Protein AF-A0A5J4SEM8-F1 (afdb_monomer)

Organism: NCBI:txid433724

Nearest PDB structures (foldseek):
  8v31-assembly1_A  TM=9.633E-01  e=3.235E-11  Alistipes
  8v31-assembly2_C  TM=9.544E-01  e=4.385E-11  Alistipes
  8tda-assembly1_B  TM=8.315E-01  e=6.052E-09  Bacteroides thetaiotaomicron
  4hxc-assembly1_A  TM=8.250E-01  e=6.431E-09  Bacteroides uniformis ATCC 8492
  3nmb-assembly1_A  TM=8.227E-01  e=8.797E-08  Bacteroides ovatus ATCC 8483

Structure (mmCIF, N/CA/C/O backbone):
data_AF-A0A5J4SEM8-F1
#
_entry.id   AF-A0A5J4SEM8-F1
#
loop_
_atom_site.group_PDB
_atom_site.id
_atom_site.type_symbol
_atom_site.label_atom_id
_atom_site.label_alt_id
_atom_site.label_comp_id
_atom_site.label_asym_id
_atom_site.label_entity_id
_atom_site.label_seq_id
_atom_site.pdbx_PDB_ins_code
_atom_site.Cartn_x
_atom_site.Cartn_y
_atom_site.Cartn_z
_atom_site.occupancy
_atom_site.B_iso_or_equiv
_atom_site.auth_seq_id
_atom_site.auth_comp_id
_atom_site.auth_asym_id
_atom_site.auth_atom_id
_atom_site.pdbx_PDB_model_num
ATOM 1 N N . MET A 1 1 ? 0.458 -53.006 5.155 1.00 46.34 1 MET A N 1
ATOM 2 C CA . MET A 1 1 ? 1.710 -53.499 5.770 1.00 46.34 1 MET A CA 1
ATOM 3 C C . MET A 1 1 ? 2.536 -54.245 4.733 1.00 46.34 1 MET A C 1
ATOM 5 O O . MET A 1 1 ? 2.208 -55.382 4.437 1.00 46.34 1 MET A O 1
ATOM 9 N N . LYS A 1 2 ? 3.577 -53.612 4.180 1.00 40.84 2 LYS A N 1
ATOM 10 C CA . LYS A 1 2 ? 4.746 -54.275 3.579 1.00 40.84 2 LYS A CA 1
ATOM 11 C C . LYS A 1 2 ? 5.941 -53.360 3.858 1.00 40.84 2 LYS A C 1
ATOM 13 O O . LYS A 1 2 ? 5.971 -52.235 3.374 1.00 40.84 2 LYS A O 1
ATOM 18 N N . ARG A 1 3 ? 6.823 -53.792 4.761 1.00 41.22 3 ARG A N 1
ATOM 19 C CA . ARG A 1 3 ? 8.062 -53.097 5.132 1.00 41.22 3 ARG A CA 1
ATOM 20 C C . ARG A 1 3 ? 9.151 -53.593 4.190 1.00 41.22 3 ARG A C 1
ATOM 22 O O . ARG A 1 3 ? 9.329 -54.803 4.089 1.00 41.22 3 ARG A O 1
ATOM 29 N N . LEU A 1 4 ? 9.850 -52.683 3.521 1.00 51.44 4 LEU A N 1
ATOM 30 C CA . LEU A 1 4 ? 11.025 -53.006 2.721 1.00 51.44 4 LEU A CA 1
ATOM 31 C C . LEU A 1 4 ? 12.204 -52.207 3.283 1.00 51.44 4 LEU A C 1
ATOM 33 O O . LEU A 1 4 ? 12.224 -50.982 3.210 1.00 51.44 4 LEU A O 1
ATOM 37 N N . PHE A 1 5 ? 13.122 -52.926 3.922 1.00 47.75 5 PHE A N 1
ATOM 38 C CA . PHE A 1 5 ? 14.393 -52.439 4.448 1.00 47.75 5 PHE A CA 1
ATOM 39 C C . PHE A 1 5 ? 15.494 -52.753 3.438 1.00 47.75 5 PHE A C 1
ATOM 41 O O . PHE A 1 5 ? 15.712 -53.925 3.173 1.00 47.75 5 PHE A O 1
ATOM 48 N N . TYR A 1 6 ? 16.200 -51.733 2.956 1.00 49.56 6 TYR A N 1
ATOM 49 C CA . TYR A 1 6 ? 17.559 -51.764 2.390 1.00 49.56 6 TYR A CA 1
ATOM 50 C C . TYR A 1 6 ? 18.019 -50.298 2.410 1.00 49.56 6 TYR A C 1
ATOM 52 O O . TYR A 1 6 ? 17.249 -49.429 2.026 1.00 49.56 6 TYR A O 1
ATOM 60 N N . GLY A 1 7 ? 19.185 -49.867 2.866 1.00 46.97 7 GLY A N 1
ATOM 61 C CA . GLY A 1 7 ? 20.426 -50.492 3.294 1.00 46.97 7 GLY A CA 1
ATOM 62 C C . GLY A 1 7 ? 21.437 -49.346 3.203 1.00 46.97 7 GLY A C 1
ATOM 63 O O . GLY A 1 7 ? 21.637 -48.793 2.127 1.00 46.97 7 GLY A O 1
ATOM 64 N N . LEU A 1 8 ? 21.957 -48.896 4.343 1.00 52.94 8 LEU A N 1
ATOM 65 C CA . LEU A 1 8 ? 22.866 -47.757 4.459 1.00 52.94 8 LEU A CA 1
ATOM 66 C C . LEU A 1 8 ? 24.213 -48.109 3.804 1.00 52.94 8 LEU A C 1
ATOM 68 O O . LEU A 1 8 ? 24.952 -48.929 4.340 1.00 52.94 8 LEU A O 1
ATOM 72 N N . THR A 1 9 ? 24.553 -47.481 2.678 1.00 50.25 9 THR A N 1
ATOM 73 C CA . THR A 1 9 ? 25.913 -47.517 2.117 1.00 50.25 9 THR A CA 1
ATOM 74 C C . THR A 1 9 ? 26.459 -46.099 2.015 1.00 50.25 9 THR A C 1
ATOM 76 O O . THR A 1 9 ? 26.171 -45.369 1.068 1.00 50.25 9 THR A O 1
ATOM 79 N N . CYS A 1 10 ? 27.245 -45.712 3.020 1.00 39.97 10 CYS A N 1
ATOM 80 C CA . CYS A 1 10 ? 28.099 -44.531 2.992 1.00 39.97 10 CYS A CA 1
ATOM 81 C C . CYS A 1 10 ? 29.271 -44.776 2.032 1.00 39.97 10 CYS A C 1
ATOM 83 O O . CYS A 1 10 ? 30.182 -45.533 2.360 1.00 39.97 10 CYS A O 1
ATOM 85 N N . PHE A 1 11 ? 29.278 -44.116 0.874 1.00 42.47 11 PHE A N 1
ATOM 86 C CA . PHE A 1 11 ? 30.490 -43.959 0.070 1.00 42.47 11 PHE A CA 1
ATOM 87 C C . PHE A 1 11 ? 31.157 -42.632 0.438 1.00 42.47 11 PHE A C 1
ATOM 89 O O . PHE A 1 11 ? 30.704 -41.558 0.051 1.00 42.47 11 PHE A O 1
ATOM 96 N N . VAL A 1 12 ? 32.231 -42.719 1.222 1.00 50.91 12 VAL A N 1
ATOM 97 C CA . VAL A 1 12 ? 33.160 -41.612 1.467 1.00 50.91 12 VAL A CA 1
ATOM 98 C C . VAL A 1 12 ? 34.049 -41.486 0.231 1.00 50.91 12 VAL A C 1
ATOM 100 O O . VAL A 1 12 ? 34.893 -42.346 -0.008 1.00 50.91 12 VAL A O 1
ATOM 103 N N . ILE A 1 13 ? 33.862 -40.433 -0.566 1.00 56.72 13 ILE A N 1
ATOM 104 C CA . ILE A 1 13 ? 34.795 -40.073 -1.641 1.00 56.72 13 ILE A CA 1
ATOM 105 C C . ILE A 1 13 ? 35.737 -39.004 -1.087 1.00 56.72 13 ILE A C 1
ATOM 107 O O . ILE A 1 13 ? 35.400 -37.824 -1.028 1.00 56.72 13 ILE A O 1
ATOM 111 N N . ALA A 1 14 ? 36.921 -39.437 -0.655 1.00 52.00 14 ALA A N 1
ATOM 112 C CA . ALA A 1 14 ? 38.059 -38.564 -0.405 1.00 52.00 14 ALA A CA 1
ATOM 113 C C . ALA A 1 14 ? 38.793 -38.333 -1.737 1.00 52.00 14 ALA A C 1
ATOM 115 O O . ALA A 1 14 ? 39.416 -39.249 -2.271 1.00 52.00 14 ALA A O 1
ATOM 116 N N . GLY A 1 15 ? 38.688 -37.122 -2.289 1.00 51.28 15 GLY A N 1
ATOM 117 C CA . GLY A 1 15 ? 39.431 -36.683 -3.473 1.00 51.28 15 GLY A CA 1
ATOM 118 C C . GLY A 1 15 ? 40.552 -35.724 -3.076 1.00 51.28 15 GLY A C 1
ATOM 119 O O . GLY A 1 15 ? 40.288 -34.658 -2.530 1.00 51.28 15 GLY A O 1
ATOM 120 N N . ALA A 1 16 ? 41.793 -36.140 -3.317 1.00 53.66 16 ALA A N 1
ATOM 121 C CA . ALA A 1 16 ? 43.027 -35.464 -2.936 1.00 53.66 16 ALA A CA 1
ATOM 122 C C . ALA A 1 16 ? 43.278 -34.156 -3.712 1.00 53.66 16 ALA A C 1
ATOM 124 O O . ALA A 1 16 ? 43.123 -34.102 -4.932 1.00 53.66 16 ALA A O 1
ATOM 125 N N . PHE A 1 17 ? 43.746 -33.122 -3.005 1.00 47.78 17 PHE A N 1
ATOM 126 C CA . PHE A 1 17 ? 44.315 -31.914 -3.602 1.00 47.78 17 PHE A CA 1
ATOM 127 C C . PHE A 1 17 ? 45.672 -32.242 -4.237 1.00 47.78 17 PHE A C 1
ATOM 129 O O . PHE A 1 17 ? 46.634 -32.545 -3.532 1.00 47.78 17 PHE A O 1
ATOM 136 N N . ILE A 1 18 ? 45.756 -32.157 -5.565 1.00 58.84 18 ILE A N 1
ATOM 137 C CA . ILE A 1 18 ? 47.022 -32.194 -6.300 1.00 58.84 18 ILE A CA 1
ATOM 138 C C . ILE A 1 18 ? 47.438 -30.751 -6.581 1.00 58.84 18 ILE A C 1
ATOM 140 O O . ILE A 1 18 ? 46.841 -30.058 -7.401 1.00 58.84 18 ILE A O 1
ATOM 144 N N . ALA A 1 19 ? 48.474 -30.315 -5.869 1.00 43.94 19 ALA A N 1
ATOM 145 C CA . ALA A 1 19 ? 49.219 -29.091 -6.112 1.00 43.94 19 ALA A CA 1
ATOM 146 C C . ALA A 1 19 ? 50.638 -29.457 -6.567 1.00 43.94 19 ALA A C 1
ATOM 148 O O . ALA A 1 19 ? 51.285 -30.266 -5.912 1.00 43.94 19 ALA A O 1
ATOM 149 N N . CYS A 1 20 ? 51.075 -28.861 -7.680 1.00 48.12 20 CYS A N 1
ATOM 150 C CA . CYS A 1 20 ? 52.447 -28.605 -8.167 1.00 48.12 20 CYS A CA 1
ATOM 151 C C . CYS A 1 20 ? 52.247 -28.156 -9.626 1.00 48.12 20 CYS A C 1
ATOM 153 O O . CYS A 1 20 ? 51.643 -28.893 -10.393 1.00 48.12 20 CYS A O 1
ATOM 155 N N . GLY A 1 21 ? 52.601 -26.969 -10.110 1.00 32.62 21 GLY A N 1
ATOM 156 C CA . GLY A 1 21 ? 53.739 -26.069 -9.900 1.00 32.62 21 GLY A CA 1
ATOM 157 C C . GLY A 1 21 ? 54.087 -25.551 -11.314 1.00 32.62 21 GLY A C 1
ATOM 158 O O . GLY A 1 21 ? 53.789 -26.223 -12.291 1.00 32.62 21 GLY A O 1
ATOM 159 N N . GLY A 1 22 ? 54.656 -24.389 -11.590 1.00 32.41 22 GLY A N 1
ATOM 160 C CA . GLY A 1 22 ? 54.966 -23.175 -10.861 1.00 32.41 22 GLY A CA 1
ATOM 161 C C . GLY A 1 22 ? 55.438 -22.156 -11.912 1.00 32.41 22 GLY A C 1
ATOM 162 O O . GLY A 1 22 ? 55.793 -22.539 -13.023 1.00 32.41 22 GLY A O 1
ATOM 163 N N . ASN A 1 23 ? 55.489 -20.871 -11.571 1.00 31.58 23 ASN A N 1
ATOM 164 C CA . ASN A 1 23 ? 56.572 -20.024 -12.064 1.00 31.58 23 ASN A CA 1
ATOM 165 C C . ASN A 1 23 ? 56.799 -18.862 -11.095 1.00 31.58 23 ASN A C 1
ATOM 167 O O . ASN A 1 23 ? 55.861 -18.184 -10.681 1.00 31.58 23 ASN A O 1
ATOM 171 N N . LYS A 1 24 ? 58.058 -18.681 -10.690 1.00 33.91 24 LYS A N 1
ATOM 172 C CA . LYS A 1 24 ? 58.502 -17.596 -9.813 1.00 33.91 24 LYS A CA 1
ATOM 173 C C . LYS A 1 24 ? 58.576 -16.292 -10.609 1.00 33.91 24 LYS A C 1
ATOM 175 O O . LYS A 1 24 ? 59.272 -16.240 -11.615 1.00 33.91 24 LYS A O 1
ATOM 180 N N . SER A 1 25 ? 58.023 -15.221 -10.053 1.00 29.30 25 SER A N 1
ATOM 181 C CA . SER A 1 25 ? 58.704 -13.927 -10.028 1.00 29.30 25 SER A CA 1
ATOM 182 C C . SER A 1 25 ? 58.420 -13.245 -8.692 1.00 29.30 25 SER A C 1
ATOM 184 O O . SER A 1 25 ? 57.317 -13.325 -8.156 1.00 29.30 25 SER A O 1
ATOM 186 N N . LYS A 1 26 ? 59.473 -12.669 -8.115 1.00 29.52 26 LYS A N 1
ATOM 187 C CA . LYS A 1 26 ? 59.489 -11.965 -6.836 1.00 29.52 26 LYS A CA 1
ATOM 188 C C . LYS A 1 26 ? 58.905 -10.561 -7.000 1.00 29.52 26 LYS A C 1
ATOM 190 O O . LYS A 1 26 ? 59.326 -9.843 -7.891 1.00 29.52 26 LYS A O 1
ATOM 195 N N . SER A 1 27 ? 58.113 -10.199 -5.992 1.00 28.30 27 SER A N 1
ATOM 196 C CA . SER A 1 27 ? 58.130 -8.935 -5.244 1.00 28.30 27 SER A CA 1
ATOM 197 C C . SER A 1 27 ? 57.804 -7.624 -5.961 1.00 28.30 27 SER A C 1
ATOM 199 O O . SER A 1 27 ? 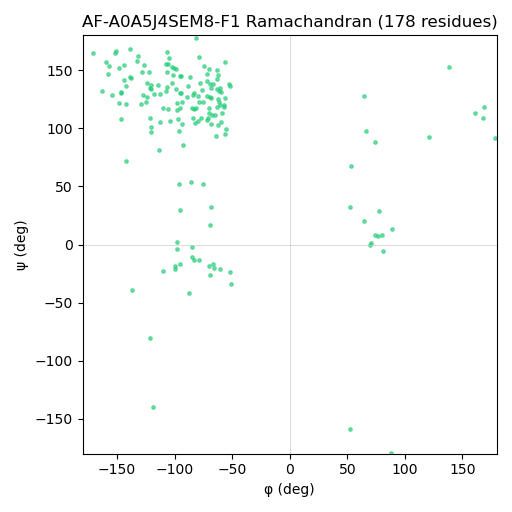58.508 -7.191 -6.863 1.00 28.30 27 SER A O 1
ATOM 201 N N . THR A 1 28 ? 56.855 -6.936 -5.316 1.00 30.14 28 THR A N 1
ATOM 202 C CA . THR A 1 28 ? 56.670 -5.480 -5.223 1.00 30.14 28 THR A CA 1
ATOM 203 C C . THR A 1 28 ? 56.319 -4.748 -6.507 1.00 30.14 28 THR A C 1
ATOM 205 O O . THR A 1 28 ? 57.203 -4.306 -7.221 1.00 30.14 28 THR A O 1
ATOM 208 N N . ASP A 1 29 ? 55.021 -4.503 -6.679 1.00 32.81 29 ASP A N 1
ATOM 209 C CA . ASP A 1 29 ? 54.536 -3.147 -6.912 1.00 32.81 29 ASP A CA 1
ATOM 210 C C . ASP A 1 29 ? 53.183 -2.959 -6.223 1.00 32.81 29 ASP A C 1
ATOM 212 O O . ASP A 1 29 ? 52.377 -3.886 -6.105 1.00 32.81 29 ASP A O 1
ATOM 216 N N . ALA A 1 30 ? 53.004 -1.767 -5.662 1.00 33.56 30 ALA A N 1
ATOM 217 C CA . ALA A 1 30 ? 51.818 -1.348 -4.942 1.00 33.56 30 ALA A CA 1
ATOM 218 C C . ALA A 1 30 ? 50.564 -1.579 -5.792 1.00 33.56 30 ALA A C 1
ATOM 220 O O . ALA A 1 30 ? 50.552 -1.268 -6.982 1.00 33.56 30 ALA A O 1
ATOM 221 N N . ALA A 1 31 ? 49.497 -2.078 -5.161 1.00 34.72 31 ALA A N 1
ATOM 222 C CA . ALA A 1 31 ? 48.167 -2.065 -5.748 1.00 34.72 31 ALA A CA 1
ATOM 223 C C . ALA A 1 31 ? 47.829 -0.619 -6.125 1.00 34.72 31 ALA A C 1
ATOM 225 O O . ALA A 1 31 ? 47.476 0.203 -5.278 1.00 34.72 31 ALA A O 1
ATOM 226 N N . THR A 1 32 ? 47.990 -0.298 -7.404 1.00 30.59 32 THR A N 1
ATOM 227 C CA . THR A 1 32 ? 47.407 0.895 -7.987 1.00 30.59 32 THR A CA 1
ATOM 228 C C . THR A 1 32 ? 45.913 0.621 -7.965 1.00 30.59 32 THR A C 1
ATOM 230 O O . THR A 1 32 ? 45.419 -0.225 -8.705 1.00 30.59 32 THR A O 1
ATOM 233 N N . ILE A 1 33 ? 45.206 1.252 -7.027 1.00 40.50 33 ILE A N 1
ATOM 234 C CA . ILE A 1 33 ? 43.753 1.337 -7.087 1.00 40.50 33 ILE A CA 1
ATOM 235 C C . ILE A 1 33 ? 43.467 2.056 -8.399 1.00 40.50 33 ILE A C 1
ATOM 237 O O . ILE A 1 33 ? 43.729 3.255 -8.525 1.00 40.50 33 ILE A O 1
ATOM 241 N N . ASP A 1 34 ? 43.009 1.301 -9.393 1.00 37.78 34 ASP A N 1
ATOM 242 C CA . ASP A 1 34 ? 42.558 1.848 -10.660 1.00 37.78 34 ASP A CA 1
ATOM 243 C C . ASP A 1 34 ? 41.329 2.710 -10.353 1.00 37.78 34 ASP A C 1
ATOM 245 O O . ASP A 1 34 ? 40.209 2.238 -10.161 1.00 37.78 34 ASP A O 1
ATOM 249 N N . THR A 1 35 ? 41.577 4.003 -10.154 1.00 37.53 35 THR A N 1
ATOM 250 C CA . THR A 1 35 ? 40.584 4.983 -9.713 1.00 37.53 35 THR A CA 1
ATOM 251 C C . THR A 1 35 ? 39.837 5.502 -10.941 1.00 37.53 35 THR A C 1
ATOM 253 O O . THR A 1 35 ? 39.797 6.700 -11.209 1.00 37.53 35 THR A O 1
ATOM 256 N N . LYS A 1 36 ? 39.280 4.586 -11.738 1.00 50.72 36 LYS A N 1
ATOM 257 C CA . LYS A 1 36 ? 38.421 4.886 -12.888 1.00 50.72 36 LYS A CA 1
ATOM 258 C C . LYS A 1 36 ? 37.293 3.868 -12.999 1.00 50.72 36 LYS A C 1
ATOM 260 O O . LYS A 1 36 ? 37.280 3.032 -13.884 1.00 50.72 36 LYS A O 1
ATOM 265 N N . THR A 1 37 ? 36.355 3.993 -12.070 1.00 43.03 37 THR A N 1
ATOM 266 C CA . THR A 1 37 ? 34.921 4.227 -12.322 1.00 43.03 37 THR A CA 1
ATOM 267 C C . THR A 1 37 ? 34.264 4.257 -10.952 1.00 43.03 37 THR A C 1
ATOM 269 O O . THR A 1 37 ? 33.896 3.222 -10.404 1.00 43.03 37 THR A O 1
ATOM 272 N N . VAL A 1 38 ? 34.152 5.449 -10.363 1.00 44.16 38 VAL A N 1
ATOM 273 C CA . VAL A 1 38 ? 33.115 5.662 -9.351 1.00 44.16 38 VAL A CA 1
ATOM 274 C C . VAL A 1 38 ? 31.799 5.481 -10.109 1.00 44.16 38 VAL A C 1
ATOM 276 O O . VAL A 1 38 ? 31.607 6.215 -11.082 1.00 44.16 38 VAL A O 1
ATOM 279 N N . PRO A 1 39 ? 30.934 4.509 -9.766 1.00 54.72 39 PRO A N 1
ATOM 280 C CA . PRO A 1 39 ? 29.622 4.439 -10.387 1.00 54.72 39 PRO A CA 1
ATOM 281 C C . PRO A 1 39 ? 28.932 5.778 -10.130 1.00 54.72 39 PRO A C 1
ATOM 283 O O . PRO A 1 39 ? 28.782 6.205 -8.984 1.00 54.72 39 PRO A O 1
ATOM 286 N N . THR A 1 40 ? 28.611 6.492 -11.206 1.00 65.81 40 THR A N 1
ATOM 287 C CA . THR A 1 40 ? 27.872 7.746 -11.140 1.00 65.81 40 THR A CA 1
ATOM 288 C C . THR A 1 40 ? 26.538 7.435 -10.473 1.00 65.81 40 THR A C 1
ATOM 290 O O . THR A 1 40 ? 25.749 6.671 -11.022 1.00 65.81 40 THR A O 1
ATOM 293 N N . VAL A 1 41 ? 26.313 7.962 -9.265 1.00 66.38 41 VAL A N 1
ATOM 294 C CA . VAL A 1 41 ? 25.008 7.853 -8.601 1.00 66.38 41 VAL A CA 1
ATOM 295 C C . VAL A 1 41 ? 23.987 8.469 -9.558 1.00 66.38 41 VAL A C 1
ATOM 297 O O . VAL A 1 41 ? 24.168 9.635 -9.925 1.00 66.38 41 VAL A O 1
ATOM 300 N N . PRO A 1 42 ? 22.976 7.716 -10.020 1.00 70.19 42 PRO A N 1
ATOM 301 C CA . PRO A 1 42 ? 22.010 8.266 -10.952 1.00 70.19 42 PRO A CA 1
ATOM 302 C C . PRO A 1 42 ? 21.251 9.412 -10.276 1.00 70.19 42 PRO A C 1
ATOM 304 O O . PRO A 1 42 ? 20.974 9.391 -9.076 1.00 70.19 42 PRO A O 1
ATOM 307 N N . GLU A 1 43 ? 20.957 10.450 -11.052 1.00 82.00 43 GLU A N 1
ATOM 308 C CA . GLU A 1 43 ? 20.105 11.549 -10.609 1.00 82.00 43 GLU A CA 1
ATOM 309 C C . GLU A 1 43 ? 18.671 11.014 -10.448 1.00 82.00 43 GLU A C 1
ATOM 311 O O . GLU A 1 43 ? 18.128 10.419 -11.382 1.00 82.00 43 GLU A O 1
ATOM 316 N N . TYR A 1 44 ? 18.065 11.215 -9.273 1.00 81.81 44 TYR A N 1
ATOM 317 C CA . TYR A 1 44 ? 16.699 10.772 -8.976 1.00 81.81 44 TYR A CA 1
ATOM 318 C C . TYR A 1 44 ? 15.726 11.947 -8.946 1.00 81.81 44 TYR A C 1
ATOM 320 O O . TYR A 1 44 ? 15.982 12.971 -8.310 1.00 81.81 44 TYR A O 1
ATOM 328 N N . VAL A 1 45 ? 14.564 11.759 -9.567 1.00 86.31 45 VAL A N 1
ATOM 329 C CA . VAL A 1 45 ? 13.441 12.695 -9.529 1.00 86.31 45 VAL A CA 1
ATOM 330 C C . VAL A 1 45 ? 12.315 12.073 -8.716 1.00 86.31 45 VAL A C 1
ATOM 332 O O . VAL A 1 45 ? 11.770 11.035 -9.086 1.00 86.31 45 VAL A O 1
ATOM 335 N N . VAL A 1 46 ? 11.954 12.714 -7.605 1.00 86.38 46 VAL A N 1
ATOM 336 C CA . VAL A 1 46 ? 10.782 12.330 -6.811 1.00 86.38 46 VAL A CA 1
ATOM 337 C C . VAL A 1 46 ? 9.515 12.705 -7.571 1.00 86.38 46 VAL A C 1
ATOM 339 O O . VAL A 1 46 ? 9.342 13.858 -7.965 1.00 86.38 46 VAL A O 1
ATOM 342 N N . VAL A 1 47 ? 8.609 11.743 -7.737 1.00 87.50 47 VAL A N 1
ATOM 343 C CA . VAL A 1 47 ? 7.316 11.972 -8.382 1.00 87.50 47 VAL A CA 1
ATOM 344 C C . VAL A 1 47 ? 6.261 12.265 -7.320 1.00 87.50 47 VAL A C 1
ATOM 346 O O . VAL A 1 47 ? 6.124 11.537 -6.333 1.00 87.50 47 VAL A O 1
ATOM 349 N N . ASP A 1 48 ? 5.501 13.341 -7.522 1.00 87.44 48 ASP A N 1
ATOM 350 C CA . ASP A 1 48 ? 4.386 13.714 -6.653 1.00 87.44 48 ASP A CA 1
ATOM 351 C C . ASP A 1 48 ? 3.063 13.572 -7.411 1.00 87.44 48 ASP A C 1
ATOM 353 O O . ASP A 1 48 ? 2.747 14.348 -8.314 1.00 87.44 48 ASP A O 1
ATOM 357 N N . LYS A 1 49 ? 2.311 12.519 -7.080 1.00 89.31 49 LYS A N 1
ATOM 358 C CA . LYS A 1 49 ? 0.989 12.228 -7.652 1.00 89.31 49 LYS A CA 1
ATOM 359 C C . LYS A 1 49 ? -0.107 12.575 -6.635 1.00 89.31 49 LYS A C 1
ATOM 361 O O . LYS A 1 49 ? 0.178 12.628 -5.435 1.00 89.31 49 LYS A O 1
ATOM 366 N N . PRO A 1 50 ? -1.367 12.771 -7.074 1.00 91.75 50 PRO A N 1
ATOM 367 C CA . PRO A 1 50 ? -2.472 13.070 -6.170 1.00 91.75 50 PRO A CA 1
ATOM 368 C C . PRO A 1 50 ? -2.572 12.066 -5.020 1.00 91.75 50 PRO A C 1
ATOM 370 O O . PRO A 1 50 ? -2.452 10.853 -5.219 1.00 91.75 50 PRO A O 1
ATOM 373 N N . SER A 1 51 ? -2.800 12.594 -3.819 1.00 90.25 51 SER A N 1
ATOM 374 C CA . SER A 1 51 ? -2.978 11.789 -2.616 1.00 90.25 51 SER A CA 1
ATOM 375 C C . SER A 1 51 ? -4.459 11.538 -2.318 1.00 90.25 51 SER A C 1
ATOM 377 O O . SER A 1 51 ? -5.306 12.404 -2.536 1.00 90.25 51 SER A O 1
ATOM 379 N N . ALA A 1 52 ? -4.763 10.360 -1.782 1.00 91.75 52 ALA A N 1
ATOM 380 C CA . ALA A 1 52 ? -6.032 10.010 -1.181 1.00 91.75 52 ALA A CA 1
ATOM 381 C C . ALA A 1 52 ? -6.331 10.935 0.007 1.00 91.75 52 ALA A C 1
ATOM 383 O O . ALA A 1 52 ? -5.482 11.203 0.866 1.00 91.75 52 ALA A O 1
ATOM 384 N N . ASP A 1 53 ? -7.575 11.400 0.043 1.00 95.12 53 ASP A N 1
ATOM 385 C CA . ASP A 1 53 ? -8.113 12.223 1.115 1.00 95.12 53 ASP A CA 1
ATOM 386 C C . ASP A 1 53 ? -8.561 11.329 2.272 1.00 95.12 53 ASP A C 1
ATOM 388 O O . ASP A 1 53 ? -9.608 10.681 2.210 1.00 95.12 53 ASP A O 1
ATOM 392 N N . LEU A 1 54 ? -7.758 11.305 3.337 1.00 91.56 54 LEU A N 1
ATOM 393 C CA . LEU A 1 54 ? -8.012 10.482 4.518 1.00 91.56 54 LEU A CA 1
ATOM 394 C C . LEU A 1 54 ? -9.332 10.817 5.225 1.00 91.56 54 LEU A C 1
ATOM 396 O O . LEU A 1 54 ? -9.855 9.964 5.935 1.00 91.56 54 LEU A O 1
ATOM 400 N N . SER A 1 55 ? -9.896 12.016 5.030 1.00 94.50 55 SER A N 1
ATOM 401 C CA . SER A 1 55 ? -11.172 12.392 5.657 1.00 94.50 55 SER A CA 1
ATOM 402 C C . SER A 1 55 ? -12.366 11.583 5.137 1.00 94.50 55 SER A C 1
ATOM 404 O O . SER A 1 55 ? -13.407 11.530 5.790 1.00 94.50 55 SER A O 1
ATOM 406 N N . LYS A 1 56 ? -12.208 10.915 3.987 1.00 94.62 56 LYS A N 1
ATOM 407 C CA . LYS A 1 56 ? -13.223 10.041 3.381 1.00 94.62 56 LYS A CA 1
ATOM 408 C C . LYS A 1 56 ? -13.230 8.629 3.963 1.00 94.62 56 LYS A C 1
ATOM 410 O O . LYS A 1 56 ? -14.172 7.878 3.730 1.00 94.62 56 LYS A O 1
ATOM 415 N N . PHE A 1 57 ? -12.195 8.264 4.714 1.00 93.88 57 PHE A N 1
ATOM 416 C CA . PHE A 1 57 ? -12.036 6.925 5.264 1.00 93.88 57 PHE A CA 1
ATOM 417 C C . PHE A 1 57 ? -12.582 6.860 6.688 1.00 93.88 57 PHE A C 1
ATOM 419 O O . PHE A 1 57 ? -12.499 7.807 7.472 1.00 93.88 57 PHE A O 1
ATOM 426 N N . LYS A 1 58 ? -13.160 5.709 7.035 1.00 95.19 58 LYS A N 1
ATOM 427 C CA . LYS A 1 58 ? -13.722 5.472 8.364 1.00 95.19 58 LYS A CA 1
ATOM 428 C C . LYS A 1 58 ? -12.610 5.457 9.415 1.00 95.19 58 LYS A C 1
ATOM 430 O O . LYS A 1 58 ? -11.593 4.799 9.222 1.00 95.19 58 LYS A O 1
ATOM 435 N N . VAL A 1 59 ? -12.869 6.079 10.562 1.00 95.12 59 VAL A N 1
ATOM 436 C CA . VAL A 1 59 ? -12.072 5.898 11.782 1.00 95.12 59 VAL A CA 1
ATOM 437 C C . VAL A 1 59 ? -12.736 4.833 12.654 1.00 95.12 59 VAL A C 1
ATOM 439 O O . VAL A 1 59 ? -13.953 4.859 12.861 1.00 95.12 59 VAL A O 1
ATOM 442 N N . ASP A 1 60 ? -11.966 3.854 13.116 1.00 93.81 60 ASP A N 1
ATOM 443 C CA . ASP A 1 60 ? -12.445 2.827 14.033 1.00 93.81 60 ASP A CA 1
ATOM 444 C C . ASP A 1 60 ? -12.468 3.310 15.493 1.00 93.81 60 ASP A C 1
ATOM 446 O O . ASP A 1 60 ? -12.107 4.442 15.820 1.00 93.81 60 ASP A O 1
ATOM 450 N N . LYS A 1 61 ? -12.940 2.443 16.391 1.00 94.31 61 LYS A N 1
ATOM 451 C CA . LYS A 1 61 ? -13.094 2.768 17.815 1.00 94.31 61 LYS A CA 1
ATOM 452 C C . LYS A 1 61 ? -11.765 3.020 18.544 1.00 94.31 61 LYS A C 1
ATOM 454 O O . LYS A 1 61 ? -11.785 3.635 19.604 1.00 94.31 61 LYS A O 1
ATOM 459 N N . ASP A 1 62 ? -10.646 2.543 18.000 1.00 93.12 62 ASP A N 1
ATOM 460 C CA . ASP A 1 62 ? -9.312 2.643 18.605 1.00 93.12 62 ASP A CA 1
ATOM 461 C C . ASP A 1 62 ? -8.516 3.835 18.027 1.00 93.12 62 ASP A C 1
ATOM 463 O O . ASP A 1 62 ? -7.371 4.104 18.419 1.00 93.12 62 ASP A O 1
ATOM 467 N N . GLY A 1 63 ? -9.162 4.596 17.134 1.00 92.31 63 GLY A N 1
ATOM 468 C CA . GLY A 1 63 ? -8.631 5.795 16.500 1.00 92.31 63 GLY A CA 1
ATOM 469 C C . GLY A 1 63 ? -7.866 5.521 15.209 1.00 92.31 63 GLY A C 1
ATOM 470 O O . GLY A 1 63 ? -7.171 6.422 14.737 1.00 92.31 63 GLY A O 1
ATOM 471 N N . TYR A 1 64 ? -7.973 4.317 14.636 1.00 91.88 64 TYR A N 1
ATOM 472 C CA . TYR A 1 64 ? -7.302 3.997 13.383 1.00 91.88 64 TYR A CA 1
ATOM 473 C C . TYR A 1 64 ? -8.171 4.355 12.179 1.00 91.88 64 TYR A C 1
ATOM 475 O O . TYR A 1 64 ? -9.358 4.043 12.130 1.00 91.88 64 TYR A O 1
ATOM 483 N N . ILE A 1 65 ? -7.565 4.958 11.163 1.00 92.69 65 ILE A N 1
ATOM 484 C CA . ILE A 1 65 ? -8.154 5.126 9.838 1.00 92.69 65 ILE A CA 1
ATOM 485 C C . ILE A 1 65 ? -8.102 3.777 9.124 1.00 92.69 65 ILE A C 1
ATOM 487 O O . ILE A 1 65 ? -7.026 3.207 8.947 1.00 92.69 65 ILE A O 1
ATOM 491 N N . VAL A 1 66 ? -9.261 3.277 8.706 1.00 94.00 66 VAL A N 1
ATOM 492 C CA . VAL A 1 66 ? -9.406 2.016 7.975 1.00 94.00 66 VAL A CA 1
ATOM 493 C C . VAL A 1 66 ? -9.048 2.255 6.509 1.00 94.00 66 VAL A C 1
ATOM 495 O O . VAL A 1 66 ? -9.817 2.867 5.774 1.00 94.00 66 VAL A O 1
ATOM 498 N N . LEU A 1 67 ? -7.880 1.773 6.089 1.00 93.88 67 LEU A N 1
ATOM 499 C CA . LEU A 1 67 ? -7.325 1.965 4.741 1.00 93.88 67 LEU A CA 1
ATOM 500 C C . LEU A 1 67 ? -7.840 0.932 3.721 1.00 93.88 67 LEU A C 1
ATOM 502 O O . LEU A 1 67 ? -7.609 1.064 2.519 1.00 93.88 67 LEU A O 1
ATOM 506 N N . PHE A 1 68 ? -8.526 -0.112 4.188 1.00 93.94 68 PHE A N 1
ATOM 507 C CA . PHE A 1 68 ? -9.186 -1.095 3.337 1.00 93.94 68 PHE A CA 1
ATOM 508 C C . PHE A 1 68 ? -10.517 -1.529 3.953 1.00 93.94 68 PHE A C 1
ATOM 510 O O . PHE A 1 68 ? -10.567 -2.054 5.064 1.00 93.94 68 PHE A O 1
ATOM 517 N N . ASP A 1 69 ? -11.601 -1.321 3.212 1.00 91.38 69 ASP A N 1
ATOM 518 C CA . ASP A 1 69 ? -12.982 -1.563 3.643 1.00 91.38 69 ASP A CA 1
ATOM 519 C C . ASP A 1 69 ? -13.446 -3.022 3.462 1.00 91.38 69 ASP A C 1
ATOM 521 O O . ASP A 1 69 ? -14.585 -3.362 3.801 1.00 91.38 69 ASP A O 1
ATOM 525 N N . GLY A 1 70 ? -12.590 -3.888 2.908 1.00 93.25 70 GLY A N 1
ATOM 526 C CA . GLY A 1 70 ? -12.949 -5.261 2.561 1.00 93.25 70 GLY A CA 1
ATOM 527 C C . GLY A 1 70 ? -13.719 -5.395 1.244 1.00 93.25 70 GLY A C 1
ATOM 528 O O . GLY A 1 70 ? -14.243 -6.470 0.969 1.00 93.25 70 GLY A O 1
ATOM 529 N N . LYS A 1 71 ? -13.863 -4.336 0.442 1.00 94.56 71 LYS A N 1
ATOM 530 C CA . LYS A 1 71 ? -14.762 -4.321 -0.726 1.00 94.56 71 LYS A CA 1
ATOM 531 C C . LYS A 1 71 ? -14.147 -3.675 -1.957 1.00 94.56 71 LYS A C 1
ATOM 533 O O . LYS A 1 71 ? -14.383 -4.159 -3.060 1.00 94.56 71 LYS A O 1
ATOM 538 N N . SER A 1 72 ? -13.391 -2.600 -1.784 1.00 94.81 72 SER A N 1
ATOM 539 C CA . SER A 1 72 ? -12.868 -1.790 -2.877 1.00 94.81 72 SER A CA 1
ATOM 540 C C . SER A 1 72 ? -11.378 -1.501 -2.707 1.00 94.81 72 SER A C 1
ATOM 542 O O . SER A 1 72 ? -10.809 -1.631 -1.626 1.00 94.81 72 SER A O 1
ATOM 544 N N . LEU A 1 73 ? -10.741 -1.106 -3.809 1.00 95.06 73 LEU A N 1
ATOM 545 C CA . LEU A 1 73 ? -9.376 -0.579 -3.823 1.00 95.06 73 LEU A CA 1
ATOM 546 C C . LEU A 1 73 ? -9.385 0.959 -3.783 1.00 95.06 73 LEU A C 1
ATOM 548 O O . LEU A 1 73 ? -8.503 1.603 -4.345 1.00 95.06 73 LEU A O 1
ATOM 552 N N . GLU A 1 74 ? -10.396 1.568 -3.156 1.00 95.81 74 GLU A N 1
ATOM 553 C CA . GLU A 1 74 ? -10.448 3.021 -2.997 1.00 95.81 74 GLU A CA 1
ATOM 554 C C . GLU A 1 74 ? -9.223 3.525 -2.221 1.00 95.81 74 GLU A C 1
ATOM 556 O O . GLU A 1 74 ? -8.848 2.982 -1.184 1.00 95.81 74 GLU A O 1
ATOM 561 N N . GLY A 1 75 ? -8.572 4.561 -2.752 1.00 94.56 75 GLY A N 1
ATOM 562 C CA . GLY A 1 75 ? -7.318 5.089 -2.211 1.00 94.56 75 GLY A CA 1
ATOM 563 C C . GLY A 1 75 ? -6.066 4.309 -2.618 1.00 94.56 75 GLY A C 1
ATOM 564 O O . GLY A 1 75 ? -4.966 4.784 -2.346 1.00 94.56 75 GLY A O 1
ATOM 565 N N . TRP A 1 76 ? -6.195 3.175 -3.312 1.00 94.31 76 TRP A N 1
ATOM 566 C CA . TRP A 1 76 ? -5.066 2.380 -3.790 1.00 94.31 76 TRP A CA 1
ATOM 567 C C . TRP A 1 76 ? -4.786 2.601 -5.274 1.00 94.31 76 TRP A C 1
ATOM 569 O O . TRP A 1 76 ? -5.692 2.764 -6.091 1.00 94.31 76 TRP A O 1
ATOM 579 N N . ARG A 1 77 ? -3.507 2.547 -5.641 1.00 92.69 77 ARG A N 1
ATOM 580 C CA . ARG A 1 77 ? -3.052 2.552 -7.035 1.00 92.69 77 ARG A CA 1
ATOM 581 C C . ARG A 1 77 ? -1.736 1.804 -7.174 1.00 92.69 77 ARG A C 1
ATOM 583 O O . ARG A 1 77 ? -1.090 1.492 -6.179 1.00 92.69 77 ARG A O 1
ATOM 590 N N . GLY A 1 78 ? -1.344 1.499 -8.405 1.00 89.19 78 GLY A N 1
ATOM 591 C CA . GLY A 1 78 ? -0.032 0.910 -8.646 1.00 89.19 78 GLY A CA 1
ATOM 592 C C . GLY A 1 78 ? 1.099 1.932 -8.520 1.00 89.19 78 GLY A C 1
ATOM 593 O O . GLY A 1 78 ? 0.887 3.125 -8.769 1.00 89.19 78 GLY A O 1
ATOM 594 N N . TYR A 1 79 ? 2.300 1.461 -8.187 1.00 87.12 79 TYR A N 1
ATOM 595 C CA . TYR A 1 79 ? 3.521 2.268 -8.250 1.00 87.12 79 TYR A CA 1
ATOM 596 C C . TYR A 1 79 ? 3.712 2.840 -9.662 1.00 87.12 79 TYR A C 1
ATOM 598 O O . TYR A 1 79 ? 3.619 2.122 -10.658 1.00 87.12 79 TYR A O 1
ATOM 606 N N . GLY A 1 80 ? 3.875 4.159 -9.762 1.00 87.00 80 GLY A N 1
ATOM 607 C CA . GLY A 1 80 ? 3.986 4.880 -11.029 1.00 87.00 80 GLY A CA 1
ATOM 608 C C . GLY A 1 80 ? 2.704 4.942 -11.872 1.00 87.00 80 GLY A C 1
ATOM 609 O O . GLY A 1 80 ? 2.682 5.602 -12.911 1.00 87.00 80 GLY A O 1
ATOM 610 N N . LYS A 1 81 ? 1.596 4.340 -11.423 1.00 88.06 81 LYS A N 1
ATOM 611 C CA . LYS A 1 81 ? 0.316 4.261 -12.154 1.00 88.06 81 LYS A CA 1
ATOM 612 C C . LYS A 1 81 ? -0.735 5.190 -11.538 1.00 88.06 81 LYS A C 1
ATOM 614 O O . LYS A 1 81 ? -0.531 5.730 -10.452 1.00 88.06 81 LYS A O 1
ATOM 619 N N . ASP A 1 82 ? -1.828 5.435 -12.258 1.00 92.12 82 ASP A N 1
ATOM 620 C CA . ASP A 1 82 ? -2.928 6.314 -11.805 1.00 92.12 82 ASP A CA 1
ATOM 621 C C . ASP A 1 82 ? -4.077 5.545 -11.140 1.00 92.12 82 ASP A C 1
ATOM 623 O O . ASP A 1 82 ? -4.886 6.129 -10.425 1.00 92.12 82 ASP A O 1
ATOM 627 N N . ALA A 1 83 ? -4.132 4.229 -11.345 1.00 92.81 83 ALA A N 1
ATOM 628 C CA . ALA A 1 83 ? -5.147 3.339 -10.797 1.00 92.81 83 ALA A CA 1
ATOM 629 C C . ALA A 1 83 ? -4.520 2.023 -10.321 1.00 92.81 83 ALA A C 1
ATOM 631 O O . ALA A 1 83 ? -3.352 1.729 -10.607 1.00 92.81 83 ALA A O 1
ATOM 632 N N . ALA A 1 84 ? -5.297 1.228 -9.584 1.00 92.00 84 ALA A N 1
ATOM 633 C CA . ALA A 1 84 ? -4.908 -0.129 -9.227 1.00 92.00 84 ALA A CA 1
ATOM 634 C C . ALA A 1 84 ? -4.734 -0.987 -10.502 1.00 92.00 84 ALA A C 1
ATOM 636 O O . ALA A 1 84 ? -5.601 -0.946 -11.380 1.00 92.00 84 ALA A O 1
ATOM 637 N N . PRO A 1 85 ? -3.631 -1.746 -10.638 1.00 89.12 85 PRO A N 1
ATOM 638 C CA . PRO A 1 85 ? -3.433 -2.645 -11.773 1.00 89.12 85 PRO A CA 1
ATOM 639 C C . PRO A 1 85 ? -4.490 -3.755 -11.828 1.00 89.12 85 PRO A C 1
ATOM 641 O O . PRO A 1 85 ? -4.951 -4.225 -10.793 1.00 89.12 85 PRO A O 1
ATOM 644 N N . GLU A 1 86 ? -4.807 -4.234 -13.035 1.00 89.88 86 GLU A N 1
ATOM 645 C CA . GLU A 1 86 ? -5.843 -5.251 -13.309 1.00 89.88 86 GLU A CA 1
ATOM 646 C C . GLU A 1 86 ? -5.716 -6.517 -12.439 1.00 89.88 86 GLU A C 1
ATOM 648 O O . GLU A 1 86 ? -6.715 -7.130 -12.067 1.00 89.88 86 GLU A O 1
ATOM 653 N N . ARG A 1 87 ? -4.488 -6.928 -12.106 1.00 87.69 87 ARG A N 1
ATOM 654 C CA . ARG A 1 87 ? -4.231 -8.143 -11.321 1.00 87.69 87 ARG A CA 1
ATOM 655 C C . ARG A 1 87 ? -4.450 -7.975 -9.821 1.00 87.69 87 ARG A C 1
ATOM 657 O O . ARG A 1 87 ? -4.503 -8.990 -9.123 1.00 87.69 87 ARG A O 1
ATOM 664 N N . TRP A 1 88 ? -4.580 -6.747 -9.326 1.00 89.56 88 TRP A N 1
ATOM 665 C CA . TRP A 1 88 ? -4.968 -6.475 -7.948 1.00 89.56 88 TRP A CA 1
ATOM 666 C C . TRP A 1 88 ? -6.482 -6.497 -7.831 1.00 89.56 88 TRP A C 1
ATOM 668 O O . TRP A 1 88 ? -7.193 -5.706 -8.442 1.00 89.56 88 TRP A O 1
ATOM 678 N N . THR A 1 89 ? -6.979 -7.428 -7.030 1.00 91.12 89 THR A N 1
ATOM 679 C CA . THR A 1 89 ? -8.412 -7.686 -6.885 1.00 91.12 89 THR A CA 1
ATOM 680 C C . THR A 1 89 ? -8.789 -7.774 -5.418 1.00 91.12 89 THR A C 1
ATOM 682 O O . THR A 1 89 ? -7.940 -8.048 -4.570 1.00 91.12 89 THR A O 1
ATOM 685 N N . VAL A 1 90 ? -10.069 -7.557 -5.119 1.00 92.31 90 VAL A N 1
ATOM 686 C CA . VAL A 1 90 ? -10.637 -7.873 -3.809 1.00 92.31 90 VAL A CA 1
ATOM 687 C C . VAL A 1 90 ? -11.330 -9.228 -3.907 1.00 92.31 90 VAL A C 1
ATOM 689 O O . VAL A 1 90 ? -12.307 -9.381 -4.634 1.00 92.31 90 VAL A O 1
ATOM 692 N N . ASP A 1 91 ? -10.817 -10.212 -3.176 1.00 89.00 91 ASP A N 1
ATOM 693 C CA . ASP A 1 91 ? -11.325 -11.583 -3.134 1.00 89.00 91 ASP A CA 1
ATOM 694 C C . ASP A 1 91 ? -11.631 -11.957 -1.680 1.00 89.00 91 ASP A C 1
ATOM 696 O O . ASP A 1 91 ? -10.772 -11.867 -0.802 1.00 89.00 91 ASP A O 1
ATOM 700 N N . ASN A 1 92 ? -12.878 -12.349 -1.408 1.00 90.38 92 ASN A N 1
ATOM 701 C CA . ASN A 1 92 ? -13.360 -12.720 -0.074 1.00 90.38 92 ASN A CA 1
ATOM 702 C C . ASN A 1 92 ? -13.085 -11.670 1.019 1.00 90.38 92 ASN A C 1
ATOM 704 O O . ASN A 1 92 ? -12.893 -12.013 2.183 1.00 90.38 92 ASN A O 1
ATOM 708 N N . GLY A 1 93 ? -13.087 -10.386 0.673 1.00 92.38 93 GLY A N 1
ATOM 709 C CA . GLY A 1 93 ? -12.794 -9.307 1.614 1.00 92.38 93 GLY A CA 1
ATOM 710 C C . GLY A 1 93 ? -11.315 -9.130 1.921 1.00 92.38 93 GLY A C 1
ATOM 711 O O . GLY A 1 93 ? -10.970 -8.698 3.017 1.00 92.38 93 GLY A O 1
ATOM 712 N N . ALA A 1 94 ? -10.459 -9.488 0.966 1.00 90.75 94 ALA A N 1
ATOM 713 C CA . ALA A 1 94 ? -9.031 -9.274 1.036 1.00 90.75 94 ALA A CA 1
ATOM 714 C C . ALA A 1 94 ? -8.453 -8.801 -0.291 1.00 90.75 94 ALA A C 1
ATOM 716 O O . ALA A 1 94 ? -8.874 -9.258 -1.353 1.00 90.75 94 ALA A O 1
ATOM 717 N N . ILE A 1 95 ? -7.460 -7.920 -0.221 1.00 91.69 95 ILE A N 1
ATOM 718 C CA . ILE A 1 95 ? -6.663 -7.543 -1.389 1.00 91.69 95 ILE A CA 1
ATOM 719 C C . ILE A 1 95 ? -5.818 -8.753 -1.800 1.00 91.69 95 ILE A C 1
ATOM 721 O O . ILE A 1 95 ? -5.250 -9.427 -0.944 1.00 91.69 95 ILE A O 1
ATOM 725 N N . LYS A 1 96 ? -5.770 -9.054 -3.099 1.00 86.88 96 LYS A N 1
ATOM 726 C CA . LYS A 1 96 ? -5.079 -10.217 -3.657 1.00 86.88 96 LYS A CA 1
ATOM 727 C C . LYS A 1 96 ? -4.502 -9.895 -5.027 1.00 86.88 96 LYS A C 1
ATOM 729 O O . LYS A 1 96 ? -5.230 -9.452 -5.920 1.00 86.88 96 LYS A O 1
ATOM 734 N N . LEU A 1 97 ? -3.225 -10.216 -5.213 1.00 84.81 97 LEU A N 1
ATOM 735 C CA . LEU A 1 97 ? -2.591 -10.239 -6.524 1.00 84.81 97 LEU A CA 1
ATOM 736 C C . LEU A 1 97 ? -2.847 -11.580 -7.228 1.00 84.81 97 LEU A C 1
ATOM 738 O O . LEU A 1 97 ? -2.599 -12.653 -6.674 1.00 84.81 97 LEU A O 1
ATOM 742 N N . SER A 1 98 ? -3.331 -11.521 -8.466 1.00 80.12 98 SER A N 1
ATOM 743 C CA . SER A 1 98 ? -3.550 -12.691 -9.323 1.00 80.12 98 SER A CA 1
ATOM 744 C C . SER A 1 98 ? -2.448 -12.833 -10.377 1.00 80.12 98 SER A C 1
ATOM 746 O O . SER A 1 98 ? -2.058 -11.859 -11.008 1.00 80.12 98 SER A O 1
ATOM 748 N N . GLY A 1 99 ? -1.987 -14.064 -10.623 1.00 71.00 99 GLY A N 1
ATOM 749 C CA . GLY A 1 99 ? -0.985 -14.378 -11.652 1.00 71.00 99 GLY A CA 1
ATOM 750 C C . GLY A 1 99 ? 0.264 -15.040 -11.076 1.00 71.00 99 GLY A C 1
ATOM 751 O O . GLY A 1 99 ? 1.216 -14.370 -10.687 1.00 71.00 99 GLY A O 1
ATOM 752 N N . ALA A 1 100 ? 0.276 -16.376 -11.047 1.00 52.78 100 ALA A N 1
ATOM 753 C CA . ALA A 1 100 ? 1.488 -17.131 -10.743 1.00 52.78 100 ALA A CA 1
ATOM 754 C C . ALA A 1 100 ? 2.543 -16.853 -11.829 1.00 52.78 100 ALA A C 1
ATOM 756 O O . ALA A 1 100 ? 2.225 -16.897 -13.015 1.00 52.78 100 ALA A O 1
ATOM 757 N N . ASN A 1 101 ? 3.785 -16.581 -11.418 1.00 50.16 101 ASN A N 1
ATOM 758 C CA . ASN A 1 101 ? 4.938 -16.274 -12.282 1.00 50.16 101 ASN A CA 1
ATOM 759 C C . ASN A 1 101 ? 4.961 -14.881 -12.934 1.00 50.16 101 ASN A C 1
ATOM 761 O O . ASN A 1 101 ? 5.851 -14.620 -13.736 1.00 50.16 101 ASN A O 1
ATOM 765 N N . ALA A 1 102 ? 4.050 -13.970 -12.576 1.00 51.09 102 ALA A N 1
ATOM 766 C CA . ALA A 1 102 ? 4.190 -12.565 -12.965 1.00 51.09 102 ALA A CA 1
ATOM 767 C C . ALA A 1 102 ? 5.344 -11.862 -12.226 1.00 51.09 102 ALA A C 1
ATOM 769 O O . ALA A 1 102 ? 5.822 -10.840 -12.698 1.00 51.09 102 ALA A O 1
ATOM 770 N N . GLY A 1 103 ? 5.817 -12.420 -11.101 1.00 51.38 103 GLY A N 1
ATOM 771 C CA . GLY A 1 103 ? 6.940 -11.872 -10.335 1.00 51.38 103 GLY A CA 1
ATOM 772 C C . GLY A 1 103 ? 6.759 -10.392 -9.985 1.00 51.38 103 GLY A C 1
ATOM 773 O O . GLY A 1 103 ? 5.654 -9.860 -10.015 1.00 51.38 103 GLY A O 1
ATOM 774 N N . GLU A 1 104 ? 7.865 -9.719 -9.699 1.00 52.62 104 GLU A N 1
ATOM 775 C CA . GLU A 1 104 ? 7.969 -8.257 -9.573 1.00 52.62 104 GLU A CA 1
ATOM 776 C C . GLU A 1 104 ? 7.805 -7.538 -10.926 1.00 52.62 104 GLU A C 1
ATOM 778 O O . GLU A 1 104 ? 8.198 -6.383 -11.078 1.00 52.62 104 GLU A O 1
ATOM 783 N N . SER A 1 105 ? 7.271 -8.214 -11.955 1.00 56.38 105 SER A N 1
ATOM 784 C CA . SER A 1 105 ? 7.133 -7.609 -13.270 1.00 56.38 105 SER A CA 1
ATOM 785 C C . SER A 1 105 ? 6.152 -6.450 -13.169 1.00 56.38 105 SER A C 1
ATOM 787 O O . SER A 1 105 ? 4.944 -6.637 -13.002 1.00 56.38 105 SER A O 1
ATOM 789 N N . GLN A 1 106 ? 6.691 -5.243 -13.331 1.00 62.53 106 GLN A N 1
ATOM 790 C CA . GLN A 1 106 ? 5.958 -3.994 -13.525 1.00 62.53 106 GLN A CA 1
ATOM 791 C C . GLN A 1 106 ? 5.246 -3.970 -14.889 1.00 62.53 106 GLN A C 1
ATOM 793 O O . GLN A 1 106 ? 5.100 -2.914 -15.510 1.00 62.53 106 GLN A O 1
ATOM 798 N N . ASP A 1 107 ? 4.802 -5.131 -15.391 1.00 66.06 107 ASP A N 1
ATOM 799 C CA . ASP A 1 107 ? 3.970 -5.182 -16.578 1.00 66.06 107 ASP A CA 1
ATOM 800 C C . ASP A 1 107 ? 2.723 -4.310 -16.358 1.00 66.06 107 ASP A C 1
ATOM 802 O O . ASP A 1 107 ? 2.325 -3.974 -15.234 1.00 66.06 107 ASP A O 1
ATOM 806 N N . GLY A 1 108 ? 2.106 -3.860 -17.451 1.00 68.88 108 GLY A N 1
ATOM 807 C CA . GLY A 1 108 ? 0.970 -2.939 -17.375 1.00 68.88 108 GLY A CA 1
ATOM 808 C C . GLY A 1 108 ? -0.148 -3.417 -16.436 1.00 68.88 108 GLY A C 1
ATOM 809 O O . GLY A 1 108 ? -0.871 -2.585 -15.891 1.00 68.88 108 GLY A O 1
ATOM 810 N N . LYS A 1 109 ? -0.240 -4.731 -16.195 1.00 79.75 109 LYS A N 1
ATOM 811 C CA . LYS A 1 109 ? -1.325 -5.407 -15.484 1.00 79.75 109 LYS A CA 1
ATOM 812 C C . LYS A 1 109 ? -1.012 -5.736 -14.021 1.00 79.75 109 LYS A C 1
ATOM 814 O O . LYS A 1 109 ? -1.955 -5.965 -13.268 1.00 79.75 109 LYS A O 1
ATOM 819 N N . GLY A 1 110 ? 0.261 -5.792 -13.633 1.00 80.25 110 GLY A N 1
ATOM 820 C CA . GLY A 1 110 ? 0.758 -6.081 -12.286 1.00 80.25 110 GLY A CA 1
ATOM 821 C C . GLY A 1 110 ? 1.561 -4.921 -11.690 1.00 80.25 110 GLY A C 1
ATOM 822 O O . GLY A 1 110 ? 1.187 -3.757 -11.855 1.00 80.25 110 GLY A O 1
ATOM 823 N N . GLY A 1 111 ? 2.650 -5.254 -10.993 1.00 81.69 111 GLY A N 1
ATOM 824 C CA . GLY A 1 111 ? 3.465 -4.318 -10.213 1.00 81.69 111 GLY A CA 1
ATOM 825 C C . GLY A 1 111 ? 2.988 -4.138 -8.769 1.00 81.69 111 GLY A C 1
ATOM 826 O O . GLY A 1 111 ? 2.006 -4.755 -8.339 1.00 81.69 111 GLY A O 1
ATOM 827 N N . ASP A 1 112 ? 3.688 -3.284 -8.025 1.00 83.25 112 ASP A N 1
ATOM 828 C CA . ASP A 1 112 ? 3.395 -3.000 -6.618 1.00 83.25 112 ASP A CA 1
ATOM 829 C C . ASP A 1 112 ? 2.120 -2.172 -6.463 1.00 83.25 112 ASP A C 1
ATOM 831 O O . ASP A 1 112 ? 1.811 -1.309 -7.290 1.00 83.25 112 ASP A O 1
ATOM 835 N N . LEU A 1 113 ? 1.394 -2.418 -5.373 1.00 89.25 113 LEU A N 1
ATOM 836 C CA . LEU A 1 113 ? 0.216 -1.655 -4.978 1.00 89.25 113 LEU A CA 1
ATOM 837 C C . LEU A 1 113 ? 0.554 -0.791 -3.766 1.00 89.25 113 LEU A C 1
ATOM 839 O O . LEU A 1 113 ? 1.089 -1.283 -2.777 1.00 89.25 113 LEU A O 1
ATOM 843 N N . LEU A 1 114 ? 0.189 0.485 -3.822 1.00 90.50 114 LEU A N 1
ATOM 844 C CA . LEU A 1 114 ? 0.383 1.429 -2.730 1.00 90.50 114 LEU A CA 1
ATOM 845 C C . LEU A 1 114 ? -0.921 2.145 -2.390 1.00 90.50 114 LEU A C 1
ATOM 847 O O . LEU A 1 114 ? -1.760 2.397 -3.260 1.00 90.50 114 LEU A O 1
ATOM 851 N N . PHE A 1 115 ? -1.080 2.492 -1.116 1.00 93.81 115 PHE A N 1
ATOM 852 C CA . PHE A 1 115 ? -2.105 3.436 -0.696 1.00 93.81 115 PHE A CA 1
ATOM 853 C C . PHE A 1 115 ? -1.593 4.846 -0.993 1.00 93.81 115 PHE A C 1
ATOM 855 O O . PHE A 1 115 ? -0.476 5.193 -0.612 1.00 93.81 115 PHE A O 1
ATOM 862 N N . ALA A 1 116 ? -2.380 5.655 -1.699 1.00 93.88 116 ALA A N 1
ATOM 863 C CA . ALA A 1 116 ? -1.963 6.945 -2.236 1.00 93.88 116 ALA A CA 1
ATOM 864 C C . ALA A 1 116 ? -1.874 8.029 -1.147 1.00 93.88 116 ALA A C 1
ATOM 866 O O . ALA A 1 116 ? -2.461 9.087 -1.278 1.00 93.88 116 ALA A O 1
ATOM 867 N N . HIS A 1 117 ? -1.170 7.799 -0.046 1.00 91.50 117 HIS A N 1
ATOM 868 C CA . HIS A 1 117 ? -0.965 8.794 0.999 1.00 91.50 117 HIS A CA 1
ATOM 869 C C . HIS A 1 117 ? 0.415 8.606 1.628 1.00 91.50 117 HIS A C 1
ATOM 871 O O . HIS A 1 117 ? 0.786 7.496 2.002 1.00 91.50 117 HIS A O 1
ATOM 877 N N . LYS A 1 118 ? 1.186 9.691 1.755 1.00 89.12 118 LYS A N 1
ATOM 878 C CA . LYS A 1 118 ? 2.502 9.654 2.404 1.00 89.12 118 LYS A CA 1
ATOM 879 C C . LYS A 1 118 ? 2.322 9.725 3.920 1.00 89.12 118 LYS A C 1
ATOM 881 O O . LYS A 1 118 ? 1.830 10.719 4.450 1.00 89.12 118 LYS A O 1
ATOM 886 N N . PHE A 1 119 ? 2.744 8.677 4.616 1.00 86.38 119 PHE A N 1
ATOM 887 C CA . PHE A 1 119 ? 2.728 8.607 6.077 1.00 86.38 119 PHE A CA 1
ATOM 888 C C . PHE A 1 119 ? 4.123 8.891 6.648 1.00 86.38 119 PHE A C 1
ATOM 890 O O . PHE A 1 119 ? 5.130 8.639 5.991 1.00 86.38 119 PHE A O 1
ATOM 897 N N . LYS A 1 120 ? 4.184 9.418 7.877 1.00 85.12 120 LYS A N 1
ATOM 898 C CA . LYS A 1 120 ? 5.446 9.731 8.568 1.00 85.12 120 LYS A CA 1
ATOM 899 C C . LYS A 1 120 ? 5.561 8.989 9.899 1.00 85.12 120 LYS A C 1
ATOM 901 O O . LYS A 1 120 ? 6.193 7.944 9.953 1.00 85.12 120 LYS A O 1
ATOM 906 N N . ASN A 1 121 ? 4.906 9.500 10.941 1.00 85.75 121 ASN A N 1
ATOM 907 C CA . ASN A 1 121 ? 4.834 8.860 12.254 1.00 85.75 121 ASN A CA 1
ATOM 908 C C . ASN A 1 121 ? 3.534 8.060 1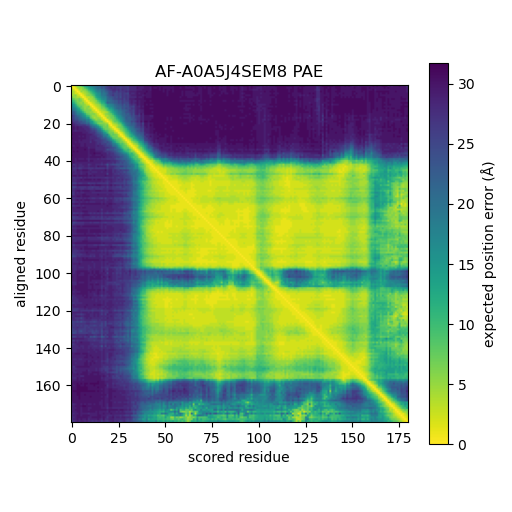2.325 1.00 85.75 121 ASN A C 1
ATOM 910 O O . ASN A 1 121 ? 2.450 8.646 12.183 1.00 85.75 121 ASN A O 1
ATOM 914 N N . PHE A 1 122 ? 3.627 6.739 12.483 1.00 86.75 122 PHE A N 1
ATOM 915 C CA . PHE A 1 122 ? 2.441 5.891 12.464 1.00 86.75 122 PHE A CA 1
ATOM 916 C C . PHE A 1 122 ? 2.592 4.549 13.176 1.00 86.75 122 PHE A C 1
ATOM 918 O O . PHE A 1 122 ? 3.675 3.974 13.229 1.00 86.75 122 PHE A O 1
ATOM 925 N N . GLU A 1 123 ? 1.453 4.043 13.638 1.00 87.06 123 GLU A N 1
ATOM 926 C CA . GLU A 1 123 ? 1.202 2.625 13.889 1.00 87.06 123 GLU A CA 1
ATOM 927 C C . GLU A 1 123 ? 0.428 2.058 12.695 1.00 87.06 123 GLU A C 1
ATOM 929 O O . GLU A 1 123 ? -0.512 2.684 12.190 1.00 87.06 123 GLU A O 1
ATOM 934 N N . PHE A 1 124 ? 0.862 0.8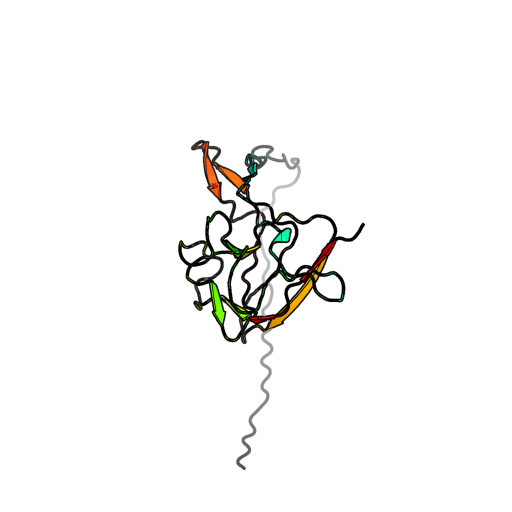94 12.216 1.00 85.62 124 PHE A N 1
ATOM 935 C CA . PHE A 1 124 ? 0.312 0.226 11.045 1.00 85.62 124 PHE A CA 1
ATOM 936 C C . PHE A 1 124 ? -0.007 -1.222 11.385 1.00 85.62 124 PHE A C 1
ATOM 938 O O . PHE A 1 124 ? 0.880 -1.984 11.771 1.00 85.62 124 PHE A O 1
ATOM 945 N N . GLU A 1 125 ? -1.274 -1.584 11.227 1.00 86.69 125 GLU A N 1
ATOM 946 C CA . GLU A 1 125 ? -1.784 -2.920 11.516 1.00 86.69 125 GLU A CA 1
ATOM 947 C C . GLU A 1 125 ? -2.386 -3.532 10.257 1.00 86.69 125 GLU A C 1
ATOM 949 O O . GLU A 1 125 ? -3.072 -2.849 9.492 1.00 86.69 125 GLU A O 1
ATOM 954 N N . PHE A 1 126 ? -2.092 -4.815 10.044 1.00 86.31 126 PHE A N 1
ATOM 955 C CA . PHE A 1 126 ? -2.633 -5.609 8.951 1.00 86.31 126 PHE A CA 1
ATOM 956 C C . PHE A 1 126 ? -2.560 -7.102 9.269 1.00 86.31 126 PHE A C 1
ATOM 958 O O . PHE A 1 126 ? -1.610 -7.584 9.888 1.00 86.31 126 PHE A O 1
ATOM 965 N N . GLU A 1 127 ? -3.536 -7.852 8.777 1.00 85.69 127 GLU A N 1
ATOM 966 C CA . GLU A 1 127 ? -3.497 -9.308 8.724 1.00 85.69 127 GLU A CA 1
ATOM 967 C C . GLU A 1 127 ? -3.081 -9.771 7.337 1.00 85.69 127 GLU A C 1
ATOM 969 O O . GLU A 1 127 ? -3.365 -9.106 6.342 1.00 85.69 127 GLU A O 1
ATOM 974 N N . TRP A 1 128 ? -2.436 -10.934 7.251 1.00 85.50 128 TRP A N 1
ATOM 975 C CA . TRP A 1 128 ? -1.896 -11.426 5.993 1.00 85.50 128 TRP A CA 1
ATOM 976 C C . TRP A 1 128 ? -1.912 -12.961 5.899 1.00 85.50 128 TRP A C 1
ATOM 978 O O . TRP A 1 128 ? -1.838 -13.664 6.906 1.00 85.50 128 TRP A O 1
ATOM 988 N N . LYS A 1 129 ? -2.006 -13.514 4.679 1.00 82.94 129 LYS A N 1
ATOM 989 C CA . LYS A 1 129 ? -1.907 -14.964 4.411 1.00 82.94 129 LYS A CA 1
ATOM 990 C C . LYS A 1 129 ? -1.301 -15.274 3.047 1.00 82.94 129 LYS A C 1
ATOM 992 O O . LYS A 1 129 ? -1.918 -14.967 2.033 1.00 82.94 129 LYS A O 1
ATOM 997 N N . ILE A 1 130 ? -0.205 -16.024 3.024 1.00 83.50 130 ILE A N 1
ATOM 998 C CA . ILE A 1 130 ? 0.483 -16.434 1.793 1.00 83.50 130 ILE A CA 1
ATOM 999 C C . ILE A 1 130 ? 0.198 -17.889 1.390 1.00 83.50 130 ILE A C 1
ATOM 1001 O O . ILE A 1 130 ? -0.116 -18.739 2.229 1.00 83.50 130 ILE A O 1
ATOM 1005 N N . SER A 1 131 ? 0.289 -18.186 0.091 1.00 81.38 131 SER A N 1
ATOM 1006 C CA . SER A 1 131 ? 0.219 -19.551 -0.442 1.00 81.38 131 SER A CA 1
ATOM 1007 C C . SER A 1 131 ? 1.549 -20.298 -0.257 1.00 81.38 131 SER A C 1
ATOM 1009 O O . SER A 1 131 ? 2.603 -19.698 -0.046 1.00 81.38 131 SER A O 1
ATOM 1011 N N . LYS A 1 132 ? 1.525 -21.636 -0.337 1.00 80.88 132 LYS A N 1
ATOM 1012 C CA . LYS A 1 132 ? 2.748 -22.451 -0.258 1.00 80.88 132 LYS A CA 1
ATOM 1013 C C . LYS A 1 132 ? 3.699 -22.074 -1.401 1.00 80.88 132 LYS A C 1
ATOM 1015 O O . LYS A 1 132 ? 3.342 -22.238 -2.562 1.00 80.88 132 LYS A O 1
ATOM 1020 N N . GLY A 1 133 ? 4.904 -21.621 -1.054 1.00 79.75 133 GLY A N 1
ATOM 1021 C CA . GLY A 1 133 ? 5.904 -21.162 -2.024 1.00 79.75 133 GLY A CA 1
ATOM 1022 C C . GLY A 1 133 ? 5.639 -19.764 -2.596 1.00 79.75 133 GLY A C 1
ATOM 1023 O O . GLY A 1 133 ? 6.336 -19.364 -3.521 1.00 79.75 133 GLY A O 1
ATOM 1024 N N . GLY A 1 134 ? 4.650 -19.028 -2.077 1.00 78.12 134 GLY A N 1
ATOM 1025 C CA . GLY A 1 134 ? 4.452 -17.625 -2.429 1.00 78.12 134 GLY A CA 1
ATOM 1026 C C . GLY A 1 134 ? 5.565 -16.744 -1.859 1.00 78.12 134 GLY A C 1
ATOM 1027 O O . GLY A 1 134 ? 6.122 -17.047 -0.804 1.00 78.12 134 GLY A O 1
ATOM 1028 N N . ASN A 1 135 ? 5.855 -15.641 -2.548 1.00 77.06 135 ASN A N 1
ATOM 1029 C CA . ASN A 1 135 ? 6.751 -14.591 -2.076 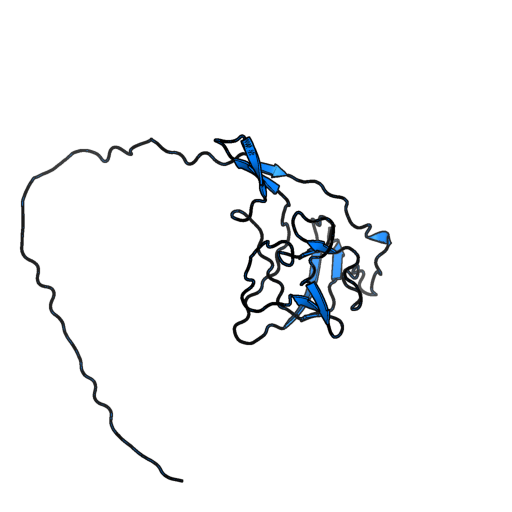1.00 77.06 135 ASN A CA 1
ATOM 1030 C C . ASN A 1 135 ? 5.979 -13.274 -2.004 1.00 77.06 135 ASN A C 1
ATOM 1032 O O . ASN A 1 135 ? 5.211 -12.947 -2.912 1.00 77.06 135 ASN A O 1
ATOM 1036 N N . SER A 1 136 ? 6.143 -12.568 -0.891 1.00 77.31 136 SER A N 1
ATOM 1037 C CA . SER A 1 136 ? 5.461 -11.322 -0.630 1.00 77.31 136 SER A CA 1
ATOM 1038 C C . SER A 1 136 ? 6.167 -10.473 0.432 1.00 77.31 136 SER A C 1
ATOM 1040 O O . SER A 1 136 ? 6.865 -11.024 1.278 1.00 77.31 136 SER A O 1
ATOM 1042 N N . GLY A 1 137 ? 5.944 -9.157 0.433 1.00 77.06 137 GLY A N 1
ATOM 1043 C CA . GLY A 1 137 ? 6.401 -8.236 1.470 1.00 77.06 137 GLY A CA 1
ATOM 1044 C C . GLY A 1 137 ? 5.502 -7.010 1.610 1.00 77.06 137 GLY A C 1
ATOM 1045 O O . GLY A 1 137 ? 4.697 -6.725 0.728 1.00 77.06 137 GLY A O 1
ATOM 1046 N N . VAL A 1 138 ? 5.653 -6.291 2.725 1.00 82.94 138 VAL A N 1
ATOM 1047 C CA . VAL A 1 138 ? 5.097 -4.948 2.939 1.00 82.94 138 VAL A CA 1
ATOM 1048 C C . VAL A 1 138 ? 6.259 -3.978 3.161 1.00 82.94 138 VAL A C 1
ATOM 1050 O O . VAL A 1 138 ? 7.107 -4.256 4.006 1.00 82.94 138 VAL A O 1
ATOM 1053 N N . LEU A 1 139 ? 6.296 -2.848 2.448 1.00 81.88 139 LEU A N 1
ATOM 1054 C CA . LEU A 1 139 ? 7.167 -1.730 2.775 1.00 81.88 139 LEU A CA 1
ATOM 1055 C C . LEU A 1 139 ? 6.349 -0.595 3.337 1.00 81.88 139 LEU A C 1
ATOM 1057 O O . LEU A 1 139 ? 5.179 -0.378 3.026 1.00 81.88 139 LEU A O 1
ATOM 1061 N N . TYR A 1 140 ? 7.074 0.190 4.098 1.00 82.19 140 TYR A N 1
ATOM 1062 C CA . TYR A 1 140 ? 6.686 1.478 4.592 1.00 82.19 140 TYR A CA 1
ATOM 1063 C C . TYR A 1 140 ? 7.773 2.479 4.202 1.00 82.19 140 TYR A C 1
ATOM 1065 O O . TYR A 1 140 ? 8.928 2.102 4.011 1.00 82.19 140 TYR A O 1
ATOM 1073 N N . LEU A 1 141 ? 7.396 3.756 4.087 1.00 84.81 141 LEU A N 1
ATOM 1074 C CA . LEU A 1 141 ? 8.291 4.858 3.699 1.00 84.81 141 LEU A CA 1
ATOM 1075 C C . LEU A 1 141 ? 8.856 4.757 2.268 1.00 84.81 141 LEU A C 1
ATOM 1077 O O . LEU A 1 141 ? 9.849 5.408 1.952 1.00 84.81 141 LEU A O 1
ATOM 1081 N N . ALA A 1 142 ? 8.213 3.972 1.397 1.00 82.69 142 ALA A N 1
ATOM 1082 C CA . ALA A 1 142 ? 8.536 3.938 -0.025 1.00 82.69 142 ALA A CA 1
ATOM 1083 C C . ALA A 1 142 ? 8.297 5.309 -0.680 1.00 82.69 142 ALA A C 1
ATOM 1085 O O . ALA A 1 142 ? 7.365 6.035 -0.319 1.00 82.69 142 ALA A O 1
ATOM 1086 N N . GLN A 1 143 ? 9.129 5.639 -1.666 1.00 84.12 143 GLN A N 1
ATOM 1087 C CA . GLN A 1 143 ? 9.050 6.880 -2.423 1.00 84.12 143 GLN A CA 1
ATOM 1088 C C . GLN A 1 143 ? 8.943 6.547 -3.906 1.00 84.12 143 GLN A C 1
ATOM 1090 O O . GLN A 1 143 ? 9.770 5.826 -4.444 1.00 84.12 143 GLN A O 1
ATOM 1095 N N . GLU A 1 144 ? 7.934 7.099 -4.573 1.00 86.44 144 GLU A N 1
ATOM 1096 C CA . GLU A 1 144 ? 7.881 7.072 -6.031 1.00 86.44 144 GLU A CA 1
ATOM 1097 C C . GLU A 1 144 ? 8.956 7.994 -6.594 1.00 86.44 144 GLU A C 1
ATOM 1099 O O . GLU A 1 144 ? 8.933 9.207 -6.348 1.00 86.44 144 GLU A O 1
ATOM 1104 N N . SER A 1 145 ? 9.896 7.410 -7.332 1.00 87.06 145 SER 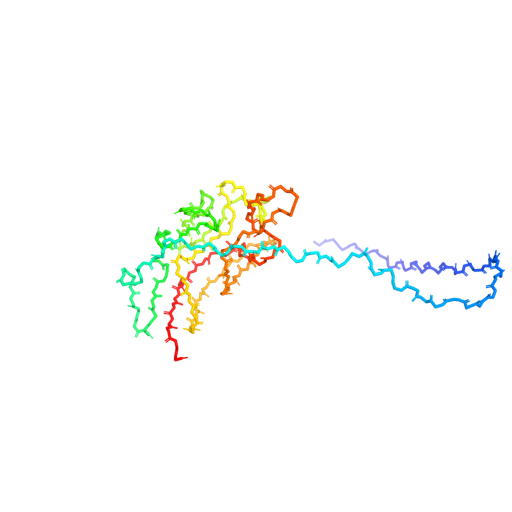A N 1
ATOM 1105 C CA . SER A 1 145 ? 10.970 8.133 -7.998 1.00 87.06 145 SER A CA 1
ATOM 1106 C C . SER A 1 145 ? 11.333 7.527 -9.345 1.00 87.06 145 SER A C 1
ATOM 1108 O O . SER A 1 145 ? 11.148 6.336 -9.605 1.00 87.06 145 SER A O 1
ATOM 1110 N N . GLN A 1 146 ? 11.872 8.382 -10.202 1.00 87.25 146 GLN A N 1
ATOM 1111 C CA . GLN A 1 146 ? 12.442 8.002 -11.481 1.00 87.25 146 GLN A CA 1
ATOM 1112 C C . GLN A 1 146 ? 13.941 8.278 -11.465 1.00 87.25 146 GLN A C 1
ATOM 1114 O O . GLN A 1 146 ? 14.369 9.327 -10.982 1.00 87.25 146 GLN A O 1
ATOM 1119 N N . SER A 1 147 ? 14.731 7.350 -11.989 1.00 86.88 147 SER A N 1
ATOM 1120 C CA . SER A 1 147 ? 16.141 7.576 -12.270 1.00 86.88 147 SER A CA 1
ATOM 1121 C C . SER A 1 147 ? 16.282 8.18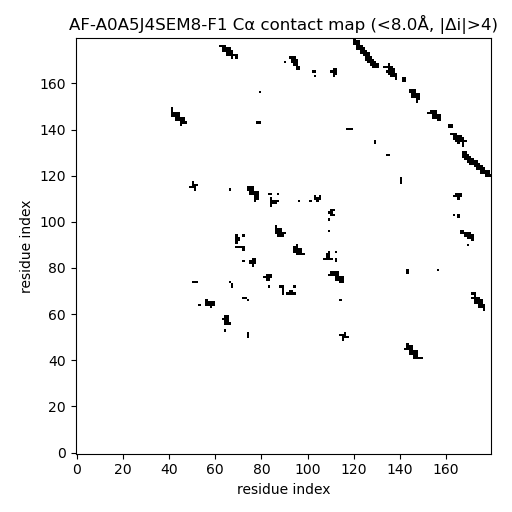4 -13.661 1.00 86.88 147 SER A C 1
ATOM 1123 O O . SER A 1 147 ? 15.516 7.890 -14.582 1.00 86.88 147 SER A O 1
ATOM 1125 N N . LYS A 1 148 ? 17.252 9.076 -13.818 1.00 86.94 148 LYS A N 1
ATOM 1126 C CA . LYS A 1 148 ? 17.593 9.647 -15.115 1.00 86.94 148 LYS A CA 1
ATOM 1127 C C . LYS A 1 148 ? 18.710 8.833 -15.745 1.00 86.94 148 LYS A C 1
ATOM 1129 O O . LYS A 1 148 ? 19.790 8.709 -15.167 1.00 86.94 148 LYS A O 1
ATOM 1134 N N . ASN A 1 149 ? 18.459 8.307 -16.939 1.00 85.12 149 ASN A N 1
ATOM 1135 C CA . ASN A 1 149 ? 19.485 7.650 -17.729 1.00 85.12 149 ASN A CA 1
ATOM 1136 C C . ASN A 1 149 ? 20.589 8.679 -18.058 1.00 85.12 149 ASN A C 1
ATOM 1138 O O . ASN A 1 149 ? 20.281 9.724 -18.635 1.00 85.12 149 ASN A O 1
ATOM 1142 N N . PRO A 1 150 ? 21.856 8.431 -17.688 1.00 83.75 150 PRO A N 1
ATOM 1143 C CA . PRO A 1 150 ? 22.928 9.405 -17.877 1.00 83.75 150 PRO A CA 1
ATOM 1144 C C . PRO A 1 150 ? 23.288 9.627 -19.353 1.00 83.75 150 PRO A C 1
ATOM 1146 O O . PRO A 1 150 ? 23.753 10.712 -19.697 1.00 83.75 150 PRO A O 1
ATOM 1149 N N . ASP A 1 151 ? 23.046 8.639 -20.217 1.00 87.50 151 ASP A N 1
ATOM 1150 C CA . ASP A 1 151 ? 23.390 8.692 -21.639 1.00 87.50 151 ASP A CA 1
ATOM 1151 C C . ASP A 1 151 ? 22.272 9.327 -22.475 1.00 87.50 151 ASP A C 1
ATOM 1153 O O . ASP A 1 151 ? 22.538 10.120 -23.378 1.00 87.50 151 ASP A O 1
ATOM 1157 N N . THR A 1 152 ? 21.010 8.992 -22.180 1.00 88.56 152 THR A N 1
ATOM 1158 C CA . THR A 1 152 ? 19.851 9.469 -22.958 1.00 88.56 152 THR A CA 1
ATOM 1159 C C . THR A 1 152 ? 19.123 10.645 -22.309 1.00 88.56 152 THR A C 1
ATOM 1161 O O . THR A 1 152 ? 18.362 11.344 -22.974 1.00 88.56 152 THR A O 1
ATOM 1164 N N . GLY A 1 153 ? 19.329 10.877 -21.011 1.00 86.62 153 GLY A N 1
ATOM 1165 C CA . GLY A 1 153 ? 18.570 11.842 -20.216 1.00 86.62 153 GLY A CA 1
ATOM 1166 C C . GLY A 1 153 ? 17.121 11.426 -19.939 1.00 86.62 153 GLY A C 1
ATOM 1167 O O . GLY A 1 153 ? 16.390 12.187 -19.305 1.00 86.62 153 GLY A O 1
ATOM 1168 N N . GLU A 1 154 ? 16.692 10.251 -20.405 1.00 88.81 154 GLU A N 1
ATOM 1169 C CA . GLU A 1 154 ? 15.327 9.760 -20.229 1.00 88.81 154 GLU A CA 1
ATOM 1170 C C . GLU A 1 154 ? 15.068 9.344 -18.781 1.00 88.81 154 GLU A C 1
ATOM 1172 O O . GLU A 1 154 ? 15.915 8.728 -18.130 1.00 88.81 154 GLU A O 1
ATOM 1177 N N . LEU A 1 155 ? 13.872 9.658 -18.285 1.00 87.44 155 LEU A N 1
ATOM 1178 C CA . LEU A 1 155 ? 13.423 9.229 -16.966 1.00 87.44 155 LEU A CA 1
ATOM 1179 C C . LEU A 1 155 ? 12.860 7.812 -17.039 1.00 87.44 155 LEU A C 1
ATOM 1181 O O . LEU A 1 155 ? 11.996 7.514 -17.865 1.00 87.44 155 LEU A O 1
ATOM 1185 N N . GLN A 1 156 ? 13.318 6.956 -16.137 1.00 84.25 156 GLN A N 1
ATOM 1186 C CA . GLN A 1 156 ? 12.882 5.573 -16.009 1.00 84.25 156 GLN A CA 1
ATOM 1187 C C . GLN A 1 156 ? 12.393 5.349 -14.584 1.00 84.25 156 GLN A C 1
ATOM 1189 O O . GLN A 1 156 ? 12.975 5.865 -13.634 1.00 84.25 156 GLN A O 1
ATOM 1194 N N . TRP A 1 157 ? 11.294 4.615 -14.420 1.00 78.69 157 TRP A N 1
ATOM 1195 C CA . TRP A 1 157 ? 10.852 4.226 -13.084 1.00 78.69 157 TRP A CA 1
ATOM 1196 C C . TRP A 1 157 ? 11.926 3.363 -12.445 1.00 78.69 157 TRP A C 1
ATOM 1198 O O . TRP A 1 157 ? 12.338 2.365 -13.036 1.00 78.69 157 TRP A O 1
ATOM 1208 N N . ASP A 1 158 ? 12.381 3.767 -11.263 1.00 68.31 158 ASP A N 1
ATOM 1209 C CA . ASP A 1 158 ? 13.385 2.988 -10.563 1.00 68.31 158 ASP A CA 1
ATOM 1210 C C . ASP A 1 158 ? 12.734 1.704 -10.040 1.00 68.31 158 ASP A C 1
ATOM 1212 O O . ASP A 1 158 ? 11.885 1.744 -9.149 1.00 68.31 158 ASP A O 1
ATOM 1216 N N . GLY A 1 159 ? 13.069 0.583 -10.677 1.00 58.97 159 GLY A N 1
ATOM 1217 C CA . GLY A 1 159 ? 12.724 -0.757 -10.214 1.00 58.97 159 GLY A CA 1
ATOM 1218 C C . GLY A 1 159 ? 13.872 -1.436 -9.463 1.00 58.97 159 GLY A C 1
ATOM 1219 O O . GLY A 1 159 ? 13.681 -2.544 -8.973 1.00 58.97 159 GLY A O 1
ATOM 1220 N N . GLU A 1 160 ? 15.053 -0.807 -9.384 1.00 47.09 160 GLU A N 1
ATOM 1221 C CA . GLU A 1 160 ? 16.278 -1.403 -8.835 1.00 47.09 160 GLU A CA 1
ATOM 1222 C C . GLU A 1 160 ? 16.707 -0.775 -7.494 1.00 47.09 160 GLU A C 1
ATOM 1224 O O . GLU A 1 160 ? 17.321 -1.470 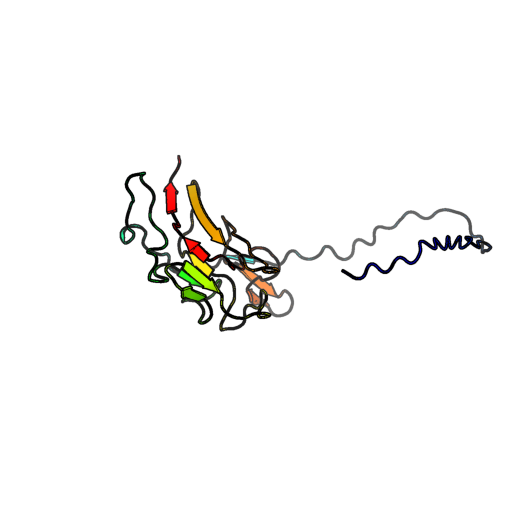-6.684 1.00 47.09 160 GLU A O 1
ATOM 1229 N N . ASN A 1 161 ? 16.302 0.463 -7.169 1.00 38.59 161 ASN A N 1
ATOM 1230 C CA . ASN A 1 161 ? 16.441 1.040 -5.827 1.00 38.59 161 ASN A CA 1
ATOM 1231 C C . ASN A 1 161 ? 15.081 1.428 -5.225 1.00 38.59 161 ASN A C 1
ATOM 1233 O O . ASN A 1 161 ? 14.537 2.504 -5.445 1.00 38.59 161 ASN A O 1
ATOM 1237 N N . MET A 1 162 ? 14.610 0.547 -4.341 1.00 35.50 162 MET A N 1
ATOM 1238 C CA . MET A 1 162 ? 13.515 0.744 -3.383 1.00 35.50 162 MET A CA 1
ATOM 1239 C C . MET A 1 162 ? 12.086 0.745 -3.950 1.00 35.50 162 MET A C 1
ATOM 1241 O O . MET A 1 162 ? 11.480 1.792 -4.137 1.00 35.50 162 MET A O 1
ATOM 1245 N N . ALA A 1 163 ? 11.477 -0.440 -4.030 1.00 31.61 163 ALA A N 1
ATOM 1246 C CA . ALA A 1 163 ? 10.378 -0.852 -3.145 1.00 31.61 163 ALA A CA 1
ATOM 1247 C C . ALA A 1 163 ? 9.703 -2.123 -3.694 1.00 31.61 163 ALA A C 1
ATOM 1249 O O . ALA A 1 163 ? 8.960 -2.038 -4.658 1.00 31.61 163 ALA A O 1
ATOM 1250 N N . PHE A 1 164 ? 9.884 -3.280 -3.045 1.00 37.56 164 PHE A N 1
ATOM 1251 C CA . PHE A 1 164 ? 9.064 -4.468 -3.324 1.00 37.56 164 PHE A CA 1
ATOM 1252 C C . PHE A 1 164 ? 8.012 -4.735 -2.251 1.00 37.56 164 PHE A C 1
ATOM 1254 O O . PHE A 1 164 ? 8.327 -5.227 -1.163 1.00 37.56 164 PHE A O 1
ATOM 1261 N N . THR A 1 165 ? 6.745 -4.452 -2.570 1.00 36.19 165 THR A N 1
ATOM 1262 C CA . THR A 1 165 ? 5.620 -5.171 -1.973 1.00 36.19 165 THR A CA 1
ATOM 1263 C C . THR A 1 165 ? 4.957 -5.968 -3.072 1.00 36.19 165 THR A C 1
ATOM 1265 O O . THR A 1 165 ? 3.886 -5.633 -3.586 1.00 36.19 165 THR A O 1
ATOM 1268 N N . ASN A 1 166 ? 5.532 -7.120 -3.376 1.00 35.44 166 ASN A N 1
ATOM 1269 C CA . ASN A 1 166 ? 4.683 -8.183 -3.862 1.00 35.44 166 ASN A CA 1
ATOM 1270 C C . ASN A 1 166 ? 3.727 -8.463 -2.690 1.00 35.44 166 ASN A C 1
ATOM 1272 O O . ASN A 1 166 ? 4.187 -8.972 -1.689 1.00 35.44 166 ASN A O 1
ATOM 1276 N N . ILE A 1 167 ? 2.469 -8.025 -2.673 1.00 39.47 167 ILE A N 1
ATOM 1277 C CA . ILE A 1 167 ? 1.493 -8.427 -1.637 1.00 39.47 167 ILE A CA 1
ATOM 1278 C C . ILE A 1 167 ? 0.731 -9.656 -2.163 1.00 39.47 167 ILE A C 1
ATOM 1280 O O . ILE A 1 167 ? -0.339 -9.561 -2.751 1.00 39.47 167 ILE A O 1
ATOM 1284 N N . SER A 1 168 ? 1.290 -10.848 -1.964 1.00 40.53 168 SER A N 1
ATOM 1285 C CA . SER A 1 168 ? 0.500 -12.080 -1.886 1.00 40.53 168 SER A CA 1
ATOM 1286 C C . SER A 1 168 ? 0.213 -12.435 -0.429 1.00 40.53 168 SER A C 1
ATOM 1288 O O . SER A 1 168 ? 0.488 -13.556 0.007 1.00 40.53 168 SER A O 1
ATOM 1290 N N . PRO A 1 169 ? -0.328 -11.491 0.352 1.00 46.34 169 PRO A N 1
ATOM 1291 C CA . PRO A 1 169 ? -1.340 -11.916 1.290 1.00 46.34 169 PRO A CA 1
ATOM 1292 C C . PRO A 1 169 ? -2.756 -11.532 0.941 1.00 46.34 169 PRO A C 1
ATOM 1294 O O . PRO A 1 169 ? -3.018 -10.451 0.444 1.00 46.34 169 PRO A O 1
ATOM 1297 N N . VAL A 1 170 ? -3.672 -12.406 1.349 1.00 48.94 170 VAL A N 1
ATOM 1298 C CA . VAL A 1 170 ? -5.025 -12.007 1.744 1.00 48.94 170 VAL A CA 1
ATOM 1299 C C . VAL A 1 170 ? -4.862 -10.960 2.852 1.00 48.94 170 VAL A C 1
ATOM 1301 O O . VAL A 1 170 ? -4.643 -11.339 4.001 1.00 48.94 170 VAL A O 1
ATOM 1304 N N . LEU A 1 171 ? -4.876 -9.670 2.502 1.00 48.38 171 LEU A N 1
ATOM 1305 C CA . LEU A 1 171 ? -4.833 -8.588 3.484 1.00 48.38 171 LEU A CA 1
ATOM 1306 C C . LEU A 1 171 ? -6.211 -8.381 4.099 1.00 48.38 171 LEU A C 1
ATOM 1308 O O . LEU A 1 171 ? -7.163 -8.095 3.373 1.00 48.38 171 LEU A O 1
ATOM 1312 N N . ARG A 1 172 ? -6.315 -8.476 5.422 1.00 48.66 172 ARG A N 1
ATOM 1313 C CA . ARG A 1 172 ? -7.508 -8.048 6.166 1.00 48.66 172 ARG A CA 1
ATOM 1314 C C . ARG A 1 172 ? -7.114 -7.000 7.196 1.00 48.66 172 ARG A C 1
ATOM 1316 O O . ARG A 1 172 ? -5.993 -7.006 7.684 1.00 48.66 172 ARG A O 1
ATOM 1323 N N . GLU A 1 173 ? -8.041 -6.086 7.468 1.00 56.38 173 GLU A N 1
ATOM 1324 C CA . GLU A 1 173 ? -7.907 -5.037 8.484 1.00 56.38 173 GLU A CA 1
ATOM 1325 C C . GLU A 1 173 ? -6.641 -4.183 8.349 1.00 56.38 173 GLU A C 1
ATOM 1327 O O . GLU A 1 173 ? -5.767 -4.210 9.206 1.00 56.38 173 GLU A O 1
ATOM 1332 N N . LEU A 1 174 ? -6.563 -3.389 7.277 1.00 60.03 174 LEU A N 1
ATOM 1333 C CA . LEU A 1 174 ? -5.510 -2.389 7.143 1.00 60.03 174 LEU A CA 1
ATOM 1334 C C . LEU A 1 174 ? -5.888 -1.115 7.886 1.00 60.03 174 LEU A C 1
ATOM 1336 O O . LEU A 1 174 ? -6.867 -0.457 7.513 1.00 60.03 174 LEU A O 1
ATOM 1340 N N . ARG A 1 175 ? -5.118 -0.750 8.909 1.00 63.34 175 ARG A N 1
ATOM 1341 C CA . ARG A 1 175 ? -5.445 0.408 9.742 1.00 63.34 175 ARG A CA 1
ATOM 1342 C C . ARG A 1 175 ? -4.221 1.245 10.078 1.00 63.34 175 ARG A C 1
ATOM 1344 O O . ARG A 1 175 ? -3.133 0.724 10.303 1.00 63.34 175 ARG A O 1
ATOM 1351 N N . TYR A 1 176 ? -4.430 2.556 10.120 1.00 77.69 176 TYR A N 1
ATOM 1352 C CA . TYR A 1 176 ? -3.409 3.562 10.397 1.00 77.69 176 TYR A CA 1
ATOM 1353 C C . TYR A 1 176 ? -3.776 4.399 11.615 1.00 77.69 176 TYR A C 1
ATOM 1355 O O . TYR A 1 176 ? -4.873 4.947 11.660 1.00 77.69 176 TYR A O 1
ATOM 1363 N N . LYS A 1 177 ? -2.831 4.629 12.526 1.00 65.75 177 LYS A N 1
ATOM 1364 C CA . LYS A 1 177 ? -2.970 5.641 13.579 1.00 65.75 177 LYS A CA 1
ATOM 1365 C C . LYS A 1 177 ? -1.761 6.562 13.584 1.00 65.75 177 LYS A C 1
ATOM 1367 O O . LYS A 1 177 ? -0.622 6.104 13.612 1.00 65.75 177 LYS A O 1
ATOM 1372 N N . ARG A 1 178 ? -2.002 7.876 13.559 1.00 69.38 178 ARG A N 1
ATOM 1373 C CA . ARG A 1 178 ? -0.934 8.868 13.731 1.00 69.38 178 ARG A CA 1
ATOM 1374 C C . ARG A 1 178 ? -0.441 8.807 15.170 1.00 69.38 178 ARG A C 1
ATOM 1376 O O . ARG A 1 178 ? -1.238 8.976 16.090 1.00 69.38 178 ARG A O 1
ATOM 1383 N N . VAL A 1 179 ? 0.863 8.643 15.342 1.00 70.44 179 VAL A N 1
ATOM 1384 C CA . VAL A 1 179 ? 1.530 8.800 16.640 1.00 70.44 179 VAL A CA 1
ATOM 1385 C C . VAL A 1 179 ? 2.308 10.123 16.668 1.00 70.44 179 VAL A C 1
ATOM 1387 O O . VAL A 1 179 ? 2.599 10.652 15.588 1.00 70.44 179 VAL A O 1
ATOM 1390 N N . PRO A 1 180 ? 2.563 10.702 17.859 1.00 60.72 180 PRO A N 1
ATOM 1391 C CA . PRO A 1 180 ? 3.349 11.928 18.004 1.00 60.72 180 PRO A CA 1
ATOM 1392 C C . PRO A 1 180 ? 4.684 11.893 17.248 1.00 60.72 180 P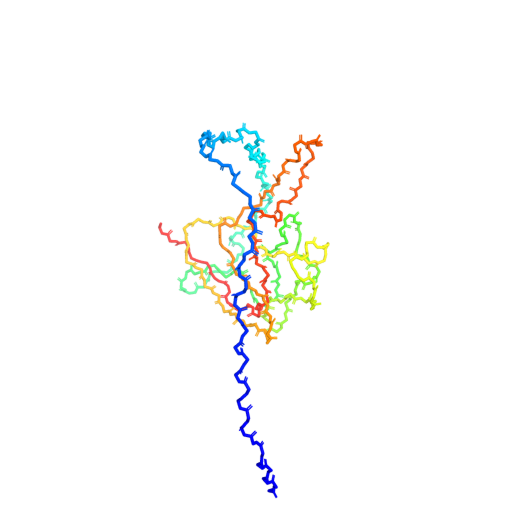RO A C 1
ATOM 1394 O O . PRO A 1 180 ? 5.312 10.815 17.170 1.00 60.72 180 PRO A O 1
#

Secondary structure (DSSP, 8-state):
----------------------------------------PPPEEE---PPP-GGGSPB-TTS-EES--SS--TTEEETTSSS--TTEEEETTEEEE--TT-TT---TT-S-EEESS---SEEEEEE--PPTT------SS---EEEEPTTT--EEE-SSSS------S-BEEEEEEE--

Sequence (180 aa):
MKRLFYGLTCFVIAGAFIACGGNKSKSTDAATIDTKTVPTVPEYVVVDKPSADLSKFKVDKDGYIVLFDGKSLEGWRGYGKDAAPERWTVDNGAIKLSGANAGESQDGKGGDLLFAHKFKNFEFEFEWKISKGGNSGVLYLAQESQSKNPDTGELQWDGENMAFTNISPVLRELRYKRVP

Radius of gyration: 26.33 Å; Cα contacts (8 Å, |Δi|>4): 264; chains: 1; bounding box: 74×68×42 Å

Solvent-accessible surface area (backbone atoms only — not comparable to full-atom values): 11790 Å² total; per-residue (Å²): 144,84,88,85,89,86,78,94,77,87,80,84,82,85,79,82,88,87,84,86,85,85,83,91,79,84,81,88,78,78,85,72,76,79,88,79,72,79,79,75,78,66,55,72,45,78,61,88,73,86,61,50,68,68,88,80,42,55,66,49,98,89,61,26,38,43,68,43,85,47,72,62,66,69,53,37,19,18,71,98,48,95,46,60,24,78,28,58,41,71,55,96,41,12,45,34,60,60,65,90,87,50,72,87,40,68,48,89,43,45,44,37,72,42,64,35,58,94,73,86,55,65,49,78,47,69,44,71,49,66,59,94,91,60,70,59,41,84,74,76,85,71,62,60,42,27,32,36,40,88,88,79,64,49,76,39,76,47,86,83,72,67,76,71,28,48,50,43,26,47,36,38,68,35,32,39,29,82,48,132

InterPro domains:
  IPR010496 3-keto-alpha-glucoside-1,2-lyase/3-keto-2-hydroxy-glucal hydratase 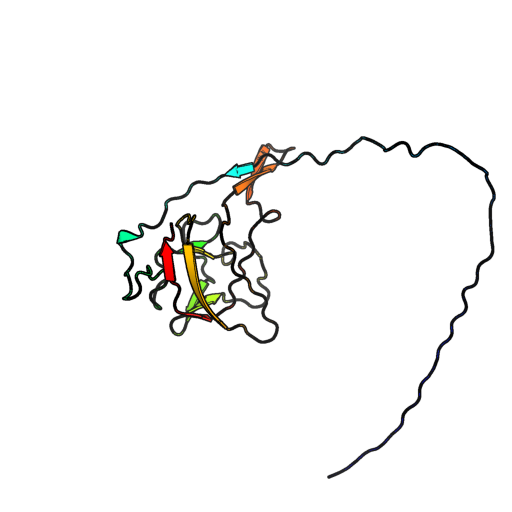domain [PF06439] (63-150)

Mean predicted aligned error: 14.83 Å

pLDDT: mean 71.57, std 21.43, range [28.3, 95.81]

Foldseek 3Di:
DDDDDDDDDDDDDDDDDDDDDDDDDDDDDDPPPPPPDPPDPFDKDFDQDDFDDLVPFDQDPVRWGFCAPLADCRQKPAQVGPHHAQQFDRDRSFTAGDDDPCPCPPPSRDHDMDRRDADDAKDKDKDWDADDVDDFDDDHPFTFMWTQDPVPRDTHGDPPPDDDGPRHTRIDGIIIDGDD